Protein AF-A0A6P7H4R3-F1 (afdb_monomer_lite)

Radius of gyration: 23.15 Å; chains: 1; bounding box: 64×44×60 Å

pLDDT: mean 79.12, std 19.22, range [30.33, 96.25]

Secondary structure (DSSP, 8-state):
-HHHHHHHHIIIIISTT-----HHHHHHHHHHHHHHHHHHHHHHHHTTPPPHHHHHHHHHHHHHHH--EEEEEE--SSSS-EEEEEETTEEEEEEEEE--SS--SSSEETTTTEETTTEEESSHHHHTT----HHHHHHHHHHHHH-------SSHHHHHHHHHHHHHHHHHHHHHHTSS---

Foldseek 3Di:
DVVVVVVVCLCCVVVVVDDDPDPVSSVVSVVVVVVVVVVVVVVCVVVVNDDVQLVLQVVQLVVLVVADWDWDWDPDPDPWTKIWTQHPVDRDIKIKIADDDAADDPQDDPVLRHHLRGMAMPDCCCPPVVHCHSRNSNVSVVVVVVCDDDDDDDPPVVVVVVVVVVVVVVVVVVVVVVPDDDD

Structure (mmCIF, N/CA/C/O backbone):
data_AF-A0A6P7H4R3-F1
#
_entry.id   AF-A0A6P7H4R3-F1
#
loop_
_atom_site.group_PDB
_atom_site.id
_atom_site.type_symbol
_atom_site.label_atom_id
_atom_site.label_alt_id
_atom_site.label_comp_id
_atom_site.label_asym_id
_atom_site.label_entity_id
_atom_site.label_seq_id
_atom_site.pdbx_PDB_ins_code
_atom_site.Cartn_x
_atom_site.Cartn_y
_atom_site.Cartn_z
_atom_site.occupancy
_atom_site.B_iso_or_equiv
_atom_site.auth_seq_id
_atom_site.auth_comp_id
_atom_site.auth_asym_id
_atom_site.auth_atom_id
_atom_site.pdbx_PDB_model_num
ATOM 1 N N . MET A 1 1 ? -11.649 14.956 9.701 1.00 62.72 1 MET A N 1
ATOM 2 C CA . MET A 1 1 ? -12.910 14.176 9.718 1.00 62.72 1 MET A CA 1
ATOM 3 C C . MET A 1 1 ? -12.780 12.713 10.162 1.00 62.72 1 MET A C 1
ATOM 5 O O . MET A 1 1 ? -13.545 12.343 11.039 1.00 62.72 1 MET A O 1
ATOM 9 N N . TYR A 1 2 ? -11.868 11.867 9.645 1.00 79.44 2 TYR A N 1
ATOM 10 C CA . TYR A 1 2 ? -11.806 10.440 10.057 1.00 79.44 2 TYR A CA 1
ATOM 11 C C . TYR A 1 2 ? -11.517 10.223 11.551 1.00 79.44 2 TYR A C 1
ATOM 13 O O . TYR A 1 2 ? -12.224 9.466 12.210 1.00 79.44 2 TYR A O 1
ATOM 21 N N . LEU A 1 3 ? -10.519 10.929 12.090 1.00 84.75 3 LEU A N 1
ATOM 22 C CA . LEU A 1 3 ? -10.173 10.895 13.518 1.00 84.75 3 LEU A CA 1
ATOM 23 C C . LEU A 1 3 ? -11.320 11.387 14.405 1.00 84.75 3 LEU A C 1
ATOM 25 O O . LEU A 1 3 ? -11.587 10.815 15.453 1.00 84.75 3 LEU A O 1
ATOM 29 N N . GLU A 1 4 ? -12.035 12.411 13.955 1.00 89.06 4 GLU A N 1
ATOM 30 C CA . GLU A 1 4 ? -13.168 12.984 14.679 1.00 89.06 4 GLU A CA 1
ATOM 31 C C . GLU A 1 4 ? -14.389 12.059 14.658 1.00 89.06 4 GLU A C 1
ATOM 33 O O . GLU A 1 4 ? -15.039 11.860 15.681 1.00 89.06 4 GLU A O 1
ATOM 38 N N . SER A 1 5 ? -14.649 11.411 13.519 1.00 89.19 5 SER A N 1
ATOM 39 C CA . SER A 1 5 ? -15.677 10.371 13.402 1.00 89.19 5 SER A CA 1
ATOM 40 C C . SER A 1 5 ? -15.351 9.166 14.282 1.00 89.19 5 SER A C 1
ATOM 42 O O . SER A 1 5 ? -16.219 8.680 15.001 1.00 89.19 5 SER A O 1
ATOM 44 N N . MET A 1 6 ? -14.090 8.722 14.287 1.00 90.25 6 MET A N 1
ATOM 45 C CA . MET A 1 6 ? -13.616 7.661 15.176 1.00 90.25 6 MET A CA 1
ATOM 46 C C . MET A 1 6 ? -13.799 8.052 16.646 1.00 90.25 6 MET A C 1
ATOM 48 O O . MET A 1 6 ? -14.378 7.288 17.415 1.00 90.25 6 MET A O 1
ATOM 52 N N . HIS A 1 7 ? -13.357 9.252 17.028 1.00 89.44 7 HIS A N 1
ATOM 53 C CA . HIS A 1 7 ? -13.506 9.768 18.386 1.00 89.44 7 HIS A CA 1
ATOM 54 C C . HIS A 1 7 ? -14.977 9.824 18.809 1.00 89.44 7 HIS A C 1
ATOM 56 O O . HIS A 1 7 ? -15.308 9.383 19.906 1.00 89.44 7 HIS A O 1
ATOM 62 N N . ARG A 1 8 ? -15.872 10.301 17.934 1.00 91.62 8 ARG A N 1
ATOM 63 C CA . ARG A 1 8 ? -17.315 10.323 18.193 1.00 91.62 8 ARG A CA 1
ATOM 64 C C . ARG A 1 8 ? -17.856 8.915 18.449 1.00 91.62 8 ARG A C 1
ATOM 66 O O . ARG A 1 8 ? -18.545 8.722 19.443 1.00 91.62 8 ARG A O 1
ATOM 73 N N . ILE A 1 9 ? -17.518 7.939 17.606 1.00 92.12 9 ILE A N 1
ATOM 74 C CA . ILE A 1 9 ? -17.967 6.549 17.783 1.00 92.12 9 ILE A CA 1
ATOM 75 C C . ILE A 1 9 ? -17.474 5.995 19.122 1.00 92.12 9 ILE A C 1
ATOM 77 O O . ILE A 1 9 ? -18.271 5.497 19.906 1.00 92.12 9 ILE A O 1
ATOM 81 N N . ILE A 1 10 ? -16.183 6.128 19.428 1.00 91.00 10 ILE A N 1
ATOM 82 C CA . ILE A 1 10 ? -15.627 5.632 20.694 1.00 91.00 10 ILE A CA 1
ATOM 83 C C . ILE A 1 10 ? -16.319 6.312 21.881 1.00 91.00 10 ILE A C 1
ATOM 85 O O . ILE A 1 10 ? -16.775 5.639 22.803 1.00 91.00 10 ILE A O 1
ATOM 89 N N . LYS A 1 11 ? -16.450 7.642 21.846 1.00 90.38 11 LYS A N 1
ATOM 90 C CA . LYS A 1 11 ? -17.040 8.416 22.939 1.00 90.38 11 LYS A CA 1
ATOM 91 C C . LYS A 1 11 ? -18.494 8.036 23.199 1.00 90.38 11 LYS A C 1
ATOM 93 O O . LYS A 1 11 ? -18.857 7.888 24.358 1.00 90.38 11 LYS A O 1
ATOM 98 N N . TYR A 1 12 ? -19.322 7.914 22.166 1.00 92.94 12 TYR A N 1
ATOM 99 C CA . TYR A 1 12 ? -20.767 7.758 22.354 1.00 92.94 12 TYR A CA 1
ATOM 100 C C . TYR A 1 12 ? -21.231 6.297 22.330 1.00 92.94 12 TYR A C 1
ATOM 102 O O . TYR A 1 12 ? -22.080 5.947 23.139 1.00 92.94 12 TYR A O 1
ATOM 110 N N . GLU A 1 13 ? -20.630 5.433 21.508 1.00 90.69 13 GLU A N 1
ATOM 111 C CA . GLU A 1 13 ? -21.052 4.027 21.369 1.00 90.69 13 GLU A CA 1
ATOM 112 C C . GLU A 1 13 ? -20.332 3.078 22.344 1.00 90.69 13 GLU A C 1
ATOM 114 O O . GLU A 1 13 ? -20.886 2.056 22.739 1.00 90.69 13 GLU A O 1
ATOM 119 N N . TYR A 1 14 ? -19.087 3.386 22.731 1.00 89.50 14 TYR A N 1
ATOM 120 C CA . TYR A 1 14 ? -18.283 2.510 23.603 1.00 89.50 14 TYR A CA 1
ATOM 121 C C . TYR A 1 14 ? -18.144 3.057 25.024 1.00 89.50 14 TYR A C 1
ATOM 123 O O . TYR A 1 14 ? -18.033 2.280 25.967 1.00 89.50 14 TYR A O 1
ATOM 131 N N . LEU A 1 15 ? -18.135 4.385 25.183 1.00 88.44 15 LEU A N 1
ATOM 132 C CA . LEU A 1 15 ? -17.973 5.051 26.481 1.00 88.44 15 LEU A CA 1
ATOM 133 C C . LEU A 1 15 ? -19.259 5.702 27.009 1.00 88.44 15 LEU A C 1
ATOM 135 O O . LEU A 1 15 ? -19.220 6.305 28.080 1.00 88.44 15 LEU A O 1
ATOM 139 N N . GLU A 1 16 ? -20.381 5.616 26.285 1.00 87.94 16 GLU A N 1
ATOM 140 C CA . GLU A 1 16 ? -21.680 6.193 26.685 1.00 87.94 16 GLU A CA 1
ATOM 141 C C . GLU A 1 16 ? -21.604 7.700 27.013 1.00 87.94 16 GLU A C 1
ATOM 143 O O . GLU A 1 16 ? -22.269 8.214 27.910 1.00 87.94 16 GLU A O 1
ATOM 148 N N . GLY A 1 17 ? -20.711 8.428 26.341 1.00 85.81 17 GLY A N 1
ATOM 149 C CA . GLY A 1 17 ? -20.442 9.847 26.581 1.00 85.81 17 GLY A CA 1
ATOM 150 C C . GLY A 1 17 ? -19.623 10.148 27.843 1.00 85.81 17 GLY A C 1
ATOM 151 O O . GLY A 1 17 ? -19.288 11.313 28.080 1.00 85.81 17 GLY A O 1
ATOM 152 N N . LYS A 1 18 ? -19.263 9.134 28.638 1.00 84.62 18 LYS A N 1
ATOM 153 C CA . LYS A 1 18 ? -18.560 9.291 29.917 1.00 84.62 18 LYS A CA 1
ATOM 154 C C . LYS A 1 18 ? -17.070 9.554 29.703 1.00 84.62 18 LYS A C 1
ATOM 156 O O . LYS A 1 18 ? -16.415 8.965 28.845 1.00 84.62 18 LYS A O 1
ATOM 161 N N . LYS A 1 19 ? -16.502 10.425 30.544 1.00 78.75 19 LYS A N 1
ATOM 162 C CA . LYS A 1 19 ? -15.047 10.619 30.621 1.00 78.75 19 LYS A CA 1
ATOM 163 C C . LYS A 1 19 ? -14.437 9.504 31.464 1.00 78.75 19 LYS A C 1
ATOM 165 O O . LYS A 1 19 ? -14.622 9.464 32.678 1.00 78.75 19 LYS A O 1
ATOM 170 N N . VAL A 1 20 ? -13.689 8.613 30.828 1.00 76.06 20 VAL A N 1
ATOM 171 C CA . VAL A 1 20 ? -12.975 7.539 31.520 1.00 76.06 20 VAL A CA 1
ATOM 172 C C . VAL A 1 20 ? -11.610 8.048 31.978 1.00 76.06 20 VAL A C 1
ATOM 174 O O . VAL A 1 20 ? -10.773 8.412 31.154 1.00 76.06 20 VAL A O 1
ATOM 177 N N . LYS A 1 21 ? -11.384 8.060 33.297 1.00 77.06 21 LYS A N 1
ATOM 178 C CA . LYS A 1 21 ? -10.104 8.471 33.904 1.00 77.06 21 LYS A CA 1
ATOM 179 C C . LYS A 1 21 ? -9.029 7.378 33.852 1.00 77.06 21 LYS A C 1
ATOM 181 O O . LYS A 1 21 ? -7.848 7.693 33.858 1.00 77.06 21 LYS A O 1
ATOM 186 N N . GLN A 1 22 ? -9.436 6.108 33.817 1.00 86.06 22 GLN A N 1
ATOM 187 C CA . GLN A 1 22 ? -8.524 4.965 33.854 1.00 86.06 22 GLN A CA 1
ATOM 188 C C . GLN A 1 22 ? -8.120 4.532 32.442 1.00 86.06 22 GLN A C 1
ATOM 190 O O . GLN A 1 22 ? -8.973 4.186 31.623 1.00 86.06 22 GLN A O 1
ATOM 195 N N . LEU A 1 23 ? -6.814 4.513 32.181 1.00 86.81 23 LEU A N 1
ATOM 196 C CA . LEU A 1 23 ? -6.248 4.169 30.879 1.00 86.81 23 LEU A CA 1
ATOM 197 C C . LEU A 1 23 ? -6.670 2.769 30.405 1.00 86.81 23 LEU A C 1
ATOM 199 O O . LEU A 1 23 ? -7.078 2.618 29.256 1.00 86.81 23 LEU A O 1
ATOM 203 N N . ASP A 1 24 ? -6.669 1.776 31.293 1.00 88.50 24 ASP A N 1
ATOM 204 C CA . ASP A 1 24 ? -6.962 0.374 30.953 1.00 88.50 24 ASP A CA 1
ATOM 205 C C . ASP A 1 24 ? -8.345 0.205 30.315 1.00 88.50 24 ASP A C 1
ATOM 207 O O . ASP A 1 24 ? -8.510 -0.474 29.300 1.00 88.50 24 ASP A O 1
ATOM 211 N N . LYS A 1 25 ? -9.347 0.901 30.865 1.00 85.62 25 LYS A N 1
ATOM 212 C CA . LYS A 1 25 ? -10.713 0.905 30.331 1.00 85.62 25 LYS A CA 1
ATOM 213 C C . LYS A 1 25 ? -10.770 1.542 28.941 1.00 85.62 25 LYS A C 1
ATOM 215 O O . LYS A 1 25 ? -11.529 1.082 28.091 1.00 85.62 25 LYS A O 1
ATOM 220 N N . ASN A 1 26 ? -9.963 2.569 28.678 1.00 86.25 26 ASN A N 1
ATOM 221 C CA . ASN A 1 26 ? -9.881 3.179 27.349 1.00 86.25 26 ASN A CA 1
ATOM 222 C C . ASN A 1 26 ? -9.203 2.252 26.339 1.00 86.25 26 ASN A C 1
ATOM 224 O O . ASN A 1 26 ? -9.711 2.090 25.231 1.00 86.25 26 ASN A O 1
ATOM 228 N N . ILE A 1 27 ? -8.110 1.593 26.729 1.00 91.12 27 ILE A N 1
ATOM 229 C CA . ILE A 1 27 ? -7.420 0.619 25.875 1.00 91.12 27 ILE A CA 1
ATOM 230 C C . ILE A 1 27 ? -8.361 -0.543 25.538 1.00 91.12 27 ILE A C 1
ATOM 232 O O . ILE A 1 27 ? -8.481 -0.912 24.371 1.00 91.12 27 ILE A O 1
ATOM 236 N N . HIS A 1 28 ? -9.096 -1.071 26.521 1.00 91.62 28 HIS A N 1
ATOM 237 C CA . HIS A 1 28 ? -10.079 -2.130 26.292 1.00 91.62 28 HIS A CA 1
ATOM 238 C C . HIS A 1 28 ? -11.134 -1.731 25.248 1.00 91.62 28 HIS A C 1
ATOM 240 O O . HIS A 1 28 ? -11.408 -2.486 24.313 1.00 91.62 28 HIS A O 1
ATOM 246 N N . ASN A 1 29 ? -11.687 -0.521 25.358 1.00 90.44 29 ASN A N 1
ATOM 247 C CA . ASN A 1 29 ? -12.676 -0.019 24.404 1.00 90.44 29 ASN A CA 1
ATOM 248 C C . ASN A 1 29 ? -12.091 0.234 23.009 1.00 90.44 29 ASN A C 1
ATOM 250 O O . ASN A 1 29 ? -12.745 -0.073 22.015 1.00 90.44 29 ASN A O 1
ATOM 254 N N . LEU A 1 30 ? -10.847 0.713 22.913 1.00 91.38 30 LEU A N 1
ATOM 255 C CA . LEU A 1 30 ? -10.136 0.840 21.636 1.00 91.38 30 LEU A CA 1
ATOM 256 C C . LEU A 1 30 ? -9.917 -0.520 20.964 1.00 91.38 30 LEU A C 1
ATOM 258 O O . LEU A 1 30 ? -10.114 -0.655 19.753 1.00 91.38 30 LEU A O 1
ATOM 262 N N . MET A 1 31 ? -9.554 -1.544 21.739 1.00 93.12 31 MET A N 1
ATOM 263 C CA . MET A 1 31 ? -9.424 -2.909 21.229 1.00 93.12 31 MET A CA 1
ATOM 264 C C . MET A 1 31 ? -10.772 -3.457 20.748 1.00 93.12 31 MET A C 1
ATOM 266 O O . MET A 1 31 ? -10.837 -4.042 19.666 1.00 93.12 31 MET A O 1
ATOM 270 N N . ARG A 1 32 ? -11.857 -3.221 21.500 1.00 94.31 32 ARG A N 1
ATOM 271 C CA . ARG A 1 32 ? -13.219 -3.609 21.098 1.00 94.31 32 ARG A CA 1
ATOM 272 C C . ARG A 1 32 ? -13.636 -2.918 19.797 1.00 94.31 32 ARG A C 1
ATOM 274 O O . ARG A 1 32 ? -14.030 -3.598 18.857 1.00 94.31 32 ARG A O 1
ATOM 281 N N . TYR A 1 33 ? -13.438 -1.604 19.699 1.00 93.62 33 TYR A N 1
ATOM 282 C CA . TYR A 1 33 ? -13.689 -0.836 18.477 1.00 93.62 33 TYR A CA 1
ATOM 283 C C . TYR A 1 33 ? -12.911 -1.381 17.274 1.00 93.62 33 TYR A C 1
ATOM 285 O O . TYR A 1 33 ? -13.459 -1.546 16.183 1.00 93.62 33 TYR A O 1
ATOM 293 N N . THR A 1 34 ? -11.630 -1.698 17.470 1.00 93.50 34 THR A N 1
ATOM 294 C CA . THR A 1 34 ? -10.777 -2.242 16.407 1.00 93.50 34 THR A CA 1
ATOM 295 C C . THR A 1 34 ? -11.293 -3.597 15.923 1.00 93.50 34 THR A C 1
ATOM 297 O O . THR A 1 34 ? -11.370 -3.818 14.714 1.00 93.50 34 THR A O 1
ATOM 300 N N . ARG A 1 35 ? -11.706 -4.477 16.845 1.00 94.94 35 ARG A N 1
ATOM 301 C CA . ARG A 1 35 ? -12.309 -5.778 16.521 1.00 94.94 35 ARG A CA 1
ATOM 302 C C . ARG A 1 35 ? -13.586 -5.615 15.696 1.00 94.94 35 ARG A C 1
ATOM 304 O O . ARG A 1 35 ? -13.710 -6.235 14.642 1.00 94.94 35 ARG A O 1
ATOM 311 N N . ASP A 1 36 ? -14.493 -4.741 16.118 1.00 94.06 36 ASP A N 1
ATOM 312 C CA . ASP A 1 36 ? -15.768 -4.529 15.425 1.00 94.06 36 ASP A CA 1
ATOM 313 C C . ASP A 1 36 ? -15.536 -3.977 14.007 1.00 94.06 36 ASP A C 1
ATOM 315 O O . ASP A 1 36 ? -16.136 -4.445 13.036 1.00 94.06 36 ASP A O 1
ATOM 319 N N . LYS A 1 37 ? -14.563 -3.070 13.835 1.00 90.31 37 LYS A N 1
ATOM 320 C CA . LYS A 1 37 ? -14.163 -2.572 12.508 1.00 90.31 37 LYS A CA 1
ATOM 321 C C . LYS A 1 37 ? -13.505 -3.626 11.624 1.00 90.31 37 LYS A C 1
ATOM 323 O O . LYS A 1 37 ? -13.687 -3.586 10.403 1.00 90.31 37 LYS A O 1
ATOM 328 N N . GLN A 1 38 ? -12.770 -4.577 12.198 1.00 90.44 38 GLN A N 1
ATOM 329 C CA . GLN A 1 38 ? -12.250 -5.721 11.449 1.00 90.44 38 GLN A CA 1
ATOM 330 C C . GLN A 1 38 ? -13.391 -6.610 10.939 1.00 90.44 38 GLN A C 1
ATOM 332 O O . GLN A 1 38 ? -13.391 -6.965 9.759 1.00 90.44 38 GLN A O 1
ATOM 337 N N . VAL A 1 39 ? -14.400 -6.894 11.767 1.00 93.06 39 VAL A N 1
ATOM 338 C CA . VAL A 1 39 ? -15.580 -7.681 11.366 1.00 93.06 39 VAL A CA 1
ATOM 339 C C . VAL A 1 39 ? -16.398 -6.954 10.295 1.00 93.06 39 VAL A C 1
ATOM 341 O O . VAL A 1 39 ? -16.701 -7.539 9.255 1.00 93.06 39 VAL A O 1
ATOM 344 N N . GLU A 1 40 ? -16.682 -5.659 10.470 1.00 90.62 40 GLU A N 1
ATOM 345 C CA . GLU A 1 40 ? -17.348 -4.844 9.442 1.00 90.62 40 GLU A CA 1
ATOM 346 C C . GLU A 1 40 ? -16.602 -4.896 8.102 1.00 90.62 40 GLU A C 1
ATOM 348 O O . GLU A 1 40 ? -17.217 -4.973 7.033 1.00 90.62 40 GLU A O 1
ATOM 353 N N . ARG A 1 41 ? -15.265 -4.845 8.142 1.00 86.31 41 ARG A N 1
ATOM 354 C CA . ARG A 1 41 ? -14.428 -4.952 6.946 1.00 86.31 41 ARG A CA 1
ATOM 355 C C . ARG A 1 41 ? -14.553 -6.331 6.303 1.00 86.31 41 ARG A C 1
ATOM 357 O O . ARG A 1 41 ? -14.717 -6.385 5.086 1.00 86.31 41 ARG A O 1
ATOM 364 N N . LEU A 1 42 ? -14.506 -7.414 7.079 1.00 87.25 42 LEU A N 1
ATOM 365 C CA . LEU A 1 42 ? -14.686 -8.776 6.567 1.00 87.25 42 LEU A CA 1
ATOM 366 C C . LEU A 1 42 ? -16.044 -8.932 5.874 1.00 87.25 42 LEU A C 1
ATOM 368 O O . LEU A 1 42 ? -16.083 -9.406 4.746 1.00 87.25 42 LEU A O 1
ATOM 372 N N . ILE A 1 43 ? -17.130 -8.427 6.469 1.00 89.62 43 ILE A N 1
ATOM 373 C CA . ILE A 1 43 ? -18.471 -8.445 5.857 1.00 89.62 43 ILE A CA 1
ATOM 374 C C . ILE A 1 43 ? -18.492 -7.694 4.517 1.00 89.62 43 ILE A C 1
ATOM 376 O O . ILE A 1 43 ? -19.131 -8.121 3.557 1.00 89.62 43 ILE A O 1
ATOM 380 N N . LYS A 1 44 ? -17.812 -6.545 4.422 1.00 86.31 44 LYS A N 1
ATOM 381 C CA . LYS A 1 44 ? -17.722 -5.794 3.157 1.00 86.31 44 LYS A CA 1
ATOM 382 C C . LYS A 1 44 ? -16.949 -6.580 2.096 1.00 86.31 44 LYS A C 1
ATOM 384 O O . LYS A 1 44 ? -17.372 -6.589 0.942 1.00 86.31 44 LYS A O 1
ATOM 389 N N . ILE A 1 45 ? -15.859 -7.240 2.494 1.00 82.38 45 ILE A N 1
ATOM 390 C CA . ILE A 1 45 ? -15.042 -8.083 1.612 1.00 82.38 45 ILE A CA 1
ATOM 391 C C . ILE A 1 45 ? -15.854 -9.278 1.104 1.00 82.38 45 ILE A C 1
ATOM 393 O O . ILE A 1 45 ? -15.880 -9.506 -0.101 1.00 82.38 45 ILE A O 1
ATOM 397 N N . THR A 1 46 ? -16.565 -10.000 1.976 1.00 85.25 46 THR A N 1
ATOM 398 C CA . THR A 1 46 ? -17.365 -11.174 1.576 1.00 85.25 46 THR A CA 1
ATOM 399 C C . THR A 1 46 ? -18.524 -10.808 0.653 1.00 85.25 46 THR A C 1
ATOM 401 O O . THR A 1 46 ? -18.869 -11.579 -0.235 1.00 85.25 46 THR A O 1
ATOM 404 N N . LYS A 1 47 ? -19.083 -9.600 0.791 1.00 88.56 47 LYS A N 1
ATOM 405 C CA . LYS A 1 47 ? -20.085 -9.042 -0.136 1.00 88.56 47 LYS A CA 1
ATOM 406 C C . LYS A 1 47 ? -19.490 -8.501 -1.446 1.00 88.56 47 LYS A C 1
ATOM 408 O O . LYS A 1 47 ? -20.218 -7.897 -2.228 1.00 88.56 47 LYS A O 1
ATOM 413 N N . GLY A 1 48 ? -18.183 -8.639 -1.670 1.00 80.00 48 GLY A N 1
ATOM 414 C CA . GLY A 1 48 ? -17.510 -8.185 -2.889 1.00 80.00 48 GLY A CA 1
ATOM 415 C C . GLY A 1 48 ? -17.380 -6.664 -3.023 1.00 80.00 48 GLY A C 1
ATOM 416 O O . GLY A 1 48 ? -17.119 -6.165 -4.117 1.00 80.00 48 GLY A O 1
ATOM 417 N N . LYS A 1 49 ? -17.552 -5.889 -1.941 1.00 82.31 49 LYS A N 1
ATOM 418 C CA . LYS A 1 49 ? -17.390 -4.430 -2.019 1.00 82.31 49 LYS A CA 1
ATOM 419 C C . LYS A 1 49 ? -15.926 -4.081 -2.270 1.00 82.31 49 LYS A C 1
ATOM 421 O O . LYS A 1 49 ? -15.052 -4.383 -1.455 1.00 82.31 49 LYS A O 1
ATOM 426 N N . ARG A 1 50 ? -15.665 -3.383 -3.377 1.00 77.69 50 ARG A N 1
ATOM 427 C CA . ARG A 1 50 ? -14.328 -2.879 -3.698 1.00 77.69 50 ARG A CA 1
ATOM 428 C C . ARG A 1 50 ? -13.924 -1.814 -2.680 1.00 77.69 50 ARG A C 1
ATOM 430 O O . ARG A 1 50 ? -14.694 -0.905 -2.389 1.00 77.69 50 ARG A O 1
ATOM 437 N N . THR A 1 51 ? -12.719 -1.936 -2.134 1.00 84.25 51 THR A N 1
ATOM 438 C CA . THR A 1 51 ? -12.177 -0.941 -1.199 1.00 84.25 51 THR A CA 1
ATOM 439 C C . THR A 1 51 ? -11.444 0.165 -1.954 1.00 84.25 51 THR A C 1
ATOM 441 O O . THR A 1 51 ? -10.919 -0.062 -3.049 1.00 84.25 51 THR A O 1
ATOM 444 N N . ASP A 1 52 ? -11.345 1.348 -1.348 1.00 87.75 52 ASP A N 1
ATOM 445 C CA . ASP A 1 52 ? -10.550 2.459 -1.891 1.00 87.75 52 ASP A CA 1
ATOM 446 C C . ASP A 1 52 ? -9.093 2.044 -2.093 1.00 87.75 52 ASP A C 1
ATOM 448 O O . ASP A 1 52 ? -8.477 2.375 -3.101 1.00 87.75 52 ASP A O 1
ATOM 452 N N . ARG A 1 53 ? -8.569 1.212 -1.185 1.00 88.00 53 ARG A N 1
ATOM 453 C CA . ARG A 1 53 ? -7.207 0.681 -1.270 1.00 88.00 53 ARG A CA 1
ATOM 454 C C . ARG A 1 53 ? -7.007 -0.203 -2.501 1.00 88.00 53 ARG A C 1
ATOM 456 O O . ARG A 1 53 ? -6.017 -0.044 -3.200 1.00 88.00 53 ARG A O 1
ATOM 463 N N . LEU A 1 54 ? -7.959 -1.084 -2.816 1.00 89.81 54 LEU A N 1
ATOM 464 C CA . LEU A 1 54 ? -7.887 -1.892 -4.039 1.00 89.81 54 LEU A CA 1
ATOM 465 C C . LEU A 1 54 ? -8.052 -1.030 -5.301 1.00 89.81 54 LEU A C 1
ATOM 467 O O . LEU A 1 54 ? -7.420 -1.284 -6.322 1.00 89.81 54 LEU A O 1
ATOM 471 N N . THR A 1 55 ? -8.868 0.023 -5.222 1.00 92.25 55 THR A N 1
ATOM 472 C CA . THR A 1 55 ? -8.997 1.005 -6.306 1.00 92.25 55 THR A CA 1
ATOM 473 C C . THR A 1 55 ? -7.676 1.746 -6.544 1.00 92.25 55 THR A C 1
ATOM 475 O O . THR A 1 55 ? -7.282 1.896 -7.697 1.00 92.25 55 THR A O 1
ATOM 478 N N . ALA A 1 56 ? -6.961 2.123 -5.478 1.00 94.50 56 ALA A N 1
ATOM 479 C CA . ALA A 1 56 ? -5.651 2.770 -5.545 1.00 94.50 56 ALA A CA 1
ATOM 480 C C . ALA A 1 56 ? -4.564 1.857 -6.142 1.00 94.50 56 ALA A C 1
ATOM 482 O O . ALA A 1 56 ? -3.779 2.305 -6.980 1.00 94.50 56 ALA A O 1
ATOM 483 N N . ILE A 1 57 ? -4.556 0.568 -5.779 1.00 95.25 57 ILE A N 1
ATOM 484 C CA . ILE A 1 57 ? -3.674 -0.437 -6.400 1.00 95.25 57 ILE A CA 1
ATOM 485 C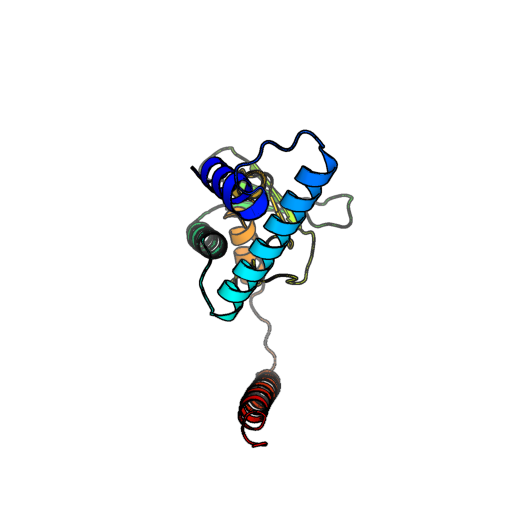 C . ILE A 1 57 ? -3.928 -0.480 -7.913 1.00 95.25 57 ILE A C 1
ATOM 487 O O . ILE A 1 57 ? -3.008 -0.341 -8.715 1.00 95.25 57 ILE A O 1
ATOM 491 N N . ASN A 1 58 ? -5.194 -0.591 -8.322 1.00 93.81 58 ASN A N 1
ATOM 492 C CA . ASN A 1 58 ? -5.550 -0.663 -9.738 1.00 93.81 58 ASN A CA 1
ATOM 493 C C . ASN A 1 58 ? -5.222 0.628 -10.503 1.00 93.81 58 ASN A C 1
ATOM 495 O O . ASN A 1 58 ? -4.828 0.558 -11.666 1.00 93.81 58 ASN A O 1
ATOM 499 N N . SER A 1 59 ? -5.365 1.806 -9.887 1.00 95.19 59 SER A N 1
ATOM 500 C CA . SER A 1 59 ? -4.942 3.055 -10.528 1.00 95.19 59 SER A CA 1
ATOM 501 C C . SER A 1 59 ? -3.428 3.116 -10.704 1.00 95.19 59 SER A C 1
ATOM 503 O O . SER A 1 59 ? -2.969 3.472 -11.784 1.00 95.19 59 SER A O 1
ATOM 505 N N . SER A 1 60 ? -2.648 2.713 -9.695 1.00 96.12 60 SER A N 1
ATOM 506 C CA . SER A 1 60 ? -1.185 2.687 -9.793 1.00 96.12 60 SER A CA 1
ATOM 507 C C . SER A 1 60 ? -0.696 1.697 -10.849 1.00 96.12 60 SER A C 1
ATOM 509 O O . SER A 1 60 ? 0.239 2.014 -11.578 1.00 96.12 60 SER A O 1
ATOM 511 N N . HIS A 1 61 ? -1.365 0.550 -11.001 1.00 96.12 61 HIS A N 1
ATOM 512 C CA . HIS A 1 61 ? -1.094 -0.391 -12.090 1.00 96.12 61 HIS A CA 1
ATOM 513 C C . HIS A 1 61 ? -1.306 0.244 -13.475 1.00 96.12 61 HIS A C 1
ATOM 515 O O . HIS A 1 61 ? -0.447 0.144 -14.351 1.00 96.12 61 HIS A O 1
ATOM 521 N N . LYS A 1 62 ? -2.431 0.945 -13.674 1.00 95.31 62 LYS A N 1
ATOM 522 C CA . LYS A 1 62 ? -2.721 1.631 -14.945 1.00 95.31 62 LYS A CA 1
ATOM 523 C C . LYS A 1 62 ? -1.681 2.700 -15.269 1.00 95.31 62 LYS A C 1
ATOM 525 O O . LYS A 1 62 ? -1.262 2.815 -16.414 1.00 95.31 62 LYS A O 1
ATOM 530 N N . VAL A 1 63 ? -1.256 3.467 -14.265 1.00 94.75 63 VAL A N 1
ATOM 531 C CA . VAL A 1 63 ? -0.200 4.473 -14.442 1.00 94.75 63 VAL A CA 1
ATOM 532 C C . VAL A 1 63 ? 1.116 3.804 -14.831 1.00 94.75 63 VAL A C 1
ATOM 534 O O . VAL A 1 63 ? 1.760 4.250 -15.776 1.00 94.75 63 VAL A O 1
ATOM 537 N N . ALA A 1 64 ? 1.480 2.702 -14.173 1.00 94.44 64 ALA A N 1
ATOM 538 C CA . ALA A 1 64 ? 2.697 1.960 -14.486 1.00 94.44 64 ALA A CA 1
ATOM 539 C C . ALA A 1 64 ? 2.728 1.450 -15.931 1.00 94.44 64 ALA A C 1
ATOM 541 O O . ALA A 1 64 ? 3.759 1.560 -16.579 1.00 94.44 64 ALA A O 1
ATOM 542 N N . THR A 1 65 ? 1.593 0.977 -16.457 1.00 92.75 65 THR A N 1
ATOM 543 C CA . THR A 1 65 ? 1.480 0.485 -17.847 1.00 92.75 65 THR A CA 1
ATOM 544 C C . THR A 1 65 ? 1.866 1.551 -18.879 1.00 92.75 65 THR A C 1
ATOM 546 O O . THR A 1 65 ? 2.438 1.235 -19.914 1.00 92.75 65 THR A O 1
ATOM 549 N N . ASN A 1 66 ? 1.576 2.822 -18.587 1.00 89.81 66 ASN A N 1
ATOM 550 C CA . ASN A 1 66 ? 1.876 3.951 -19.472 1.00 89.81 66 ASN A CA 1
ATOM 551 C C . ASN A 1 66 ? 3.171 4.687 -19.097 1.00 89.81 66 ASN A C 1
ATOM 553 O O . ASN A 1 66 ? 3.529 5.675 -19.736 1.00 89.81 66 ASN A O 1
ATOM 557 N N . SER A 1 67 ? 3.840 4.262 -18.026 1.00 89.69 67 SER A N 1
ATOM 558 C CA . SER A 1 67 ? 5.068 4.893 -17.558 1.00 89.69 67 SER A CA 1
ATOM 559 C C . SER A 1 67 ? 6.279 4.333 -18.294 1.00 89.69 67 SER A C 1
ATOM 561 O O . SER A 1 67 ? 6.247 3.223 -18.815 1.00 89.69 67 SER A O 1
ATOM 563 N N . LYS A 1 68 ? 7.368 5.101 -18.305 1.00 88.50 68 LYS A N 1
ATOM 564 C CA . LYS A 1 68 ? 8.676 4.653 -18.782 1.00 88.50 68 LYS A CA 1
ATOM 565 C C . LYS A 1 68 ? 9.688 4.886 -17.672 1.00 88.50 68 LYS A C 1
ATOM 567 O O . LYS A 1 68 ? 9.878 6.022 -17.237 1.00 88.50 68 LYS A O 1
ATOM 572 N N . PHE A 1 69 ? 10.265 3.796 -17.190 1.00 90.19 69 PHE A N 1
ATOM 573 C CA . PHE A 1 69 ? 11.336 3.816 -16.207 1.00 90.19 69 PHE A CA 1
ATOM 574 C C . PHE A 1 69 ? 12.487 2.947 -16.693 1.00 90.19 69 PHE A C 1
ATOM 576 O O . PHE A 1 69 ? 12.268 1.894 -17.298 1.00 90.19 69 PHE A O 1
ATOM 583 N N . ASP A 1 70 ? 13.695 3.364 -16.350 1.00 89.44 70 ASP A N 1
ATOM 584 C CA . ASP A 1 70 ? 14.896 2.571 -16.553 1.00 89.44 70 ASP A CA 1
ATOM 585 C C . ASP A 1 70 ? 15.120 1.722 -15.300 1.00 89.44 70 ASP A C 1
ATOM 587 O O . ASP A 1 70 ? 15.045 2.224 -14.171 1.00 89.44 70 ASP A O 1
ATOM 591 N N . ILE A 1 71 ? 15.326 0.419 -15.493 1.00 90.50 71 ILE A N 1
ATOM 592 C CA . ILE A 1 71 ? 15.503 -0.551 -14.409 1.00 90.50 71 ILE A CA 1
ATOM 593 C C . ILE A 1 71 ? 16.931 -1.073 -14.461 1.00 90.50 71 ILE A C 1
ATOM 595 O O . ILE A 1 71 ? 17.356 -1.639 -15.463 1.00 90.50 71 ILE A O 1
ATOM 599 N N . GLU A 1 72 ? 17.632 -0.951 -13.342 1.00 89.25 72 GLU A N 1
ATOM 600 C CA . GLU A 1 72 ? 18.955 -1.531 -13.142 1.00 89.25 72 GLU A CA 1
ATOM 601 C C . GLU A 1 72 ? 18.877 -2.522 -11.977 1.00 89.25 72 GLU A C 1
ATOM 603 O O . GLU A 1 72 ? 18.458 -2.168 -10.868 1.00 89.25 72 GLU A O 1
ATOM 608 N N . SER A 1 73 ? 19.248 -3.781 -12.222 1.00 85.12 73 SER A N 1
ATOM 609 C CA . SER A 1 73 ? 19.416 -4.765 -11.153 1.00 85.12 73 SER A CA 1
ATOM 610 C C . SER A 1 73 ? 20.641 -4.406 -10.327 1.00 85.12 73 SER A C 1
ATOM 612 O O . SER A 1 73 ? 21.715 -4.171 -10.877 1.00 85.12 73 SER A O 1
ATOM 614 N N . VAL A 1 74 ? 20.483 -4.389 -9.009 1.00 81.81 74 VAL A N 1
ATOM 615 C CA . VAL A 1 74 ? 21.599 -4.198 -8.087 1.00 81.81 74 VAL A CA 1
ATOM 616 C C . VAL A 1 74 ? 21.910 -5.555 -7.480 1.00 81.81 74 VAL A C 1
ATOM 618 O O . VAL A 1 74 ? 21.054 -6.136 -6.810 1.00 81.81 74 VAL A O 1
ATOM 621 N N . GLU A 1 75 ? 23.120 -6.060 -7.714 1.00 65.88 75 GLU A N 1
ATOM 622 C CA . GLU A 1 75 ? 23.639 -7.212 -6.977 1.00 65.88 75 GLU A CA 1
ATOM 623 C C . GLU A 1 75 ? 23.780 -6.800 -5.509 1.00 65.88 75 GLU A C 1
ATOM 625 O O . GLU A 1 75 ? 24.687 -6.069 -5.113 1.00 65.88 75 GLU A O 1
ATOM 630 N N . GLY A 1 76 ? 22.788 -7.176 -4.706 1.00 57.44 76 GLY A N 1
ATOM 631 C CA . GLY A 1 76 ? 22.841 -7.012 -3.265 1.00 57.44 76 GLY A CA 1
ATOM 632 C C . GLY A 1 76 ? 23.648 -8.148 -2.651 1.00 57.44 76 GLY A C 1
ATOM 633 O O . GLY A 1 76 ? 23.500 -9.297 -3.047 1.00 57.44 76 GLY A O 1
ATOM 634 N N . SER A 1 77 ? 24.428 -7.839 -1.621 1.00 58.38 77 SER A N 1
ATOM 635 C CA . SER A 1 77 ? 25.065 -8.816 -0.728 1.00 58.38 77 SER A CA 1
ATOM 636 C C . SER A 1 77 ? 24.074 -9.621 0.133 1.00 58.38 77 SER A C 1
ATOM 638 O O . SER A 1 77 ? 24.501 -10.376 1.001 1.00 58.38 77 SER A O 1
ATOM 640 N N . ASP A 1 78 ? 22.766 -9.427 -0.063 1.00 58.06 78 ASP A N 1
ATOM 641 C CA . ASP A 1 78 ? 21.694 -9.956 0.780 1.00 58.06 78 ASP A CA 1
ATOM 642 C C . ASP A 1 78 ? 20.859 -10.978 -0.003 1.00 58.06 78 ASP A C 1
ATOM 644 O O . ASP A 1 78 ? 20.719 -10.865 -1.219 1.00 58.06 78 ASP A O 1
ATOM 648 N N . GLU A 1 79 ? 20.202 -11.905 0.701 1.00 71.00 79 GLU A N 1
ATOM 649 C CA . GLU A 1 79 ? 19.294 -12.932 0.146 1.00 71.00 79 GLU A CA 1
ATOM 650 C C . GLU A 1 79 ? 18.140 -12.377 -0.727 1.00 71.00 79 GLU A C 1
ATOM 652 O O . GLU A 1 79 ? 17.457 -13.134 -1.417 1.00 71.00 79 GLU A O 1
ATOM 657 N N . PHE A 1 80 ? 17.908 -11.059 -0.723 1.00 79.00 80 PHE A N 1
ATOM 658 C CA . PHE A 1 80 ? 16.796 -10.402 -1.409 1.00 79.00 80 PHE A CA 1
ATOM 659 C C . PHE A 1 80 ? 17.236 -9.628 -2.652 1.00 79.00 80 PHE A C 1
ATOM 661 O O . PHE A 1 80 ? 18.111 -8.759 -2.592 1.00 79.00 80 PHE A O 1
ATOM 668 N N . LYS A 1 81 ? 16.528 -9.849 -3.765 1.00 87.94 81 LYS A N 1
ATOM 669 C CA . LYS A 1 81 ? 16.731 -9.110 -5.015 1.00 87.94 81 LYS A CA 1
ATOM 670 C C . LYS A 1 81 ? 16.331 -7.638 -4.863 1.00 87.94 81 LYS A C 1
ATOM 672 O O . LYS A 1 81 ? 15.280 -7.310 -4.297 1.00 87.94 81 LYS A O 1
ATOM 677 N N . LYS A 1 82 ? 17.173 -6.745 -5.389 1.00 92.00 82 LYS A N 1
ATOM 678 C CA . LYS A 1 82 ? 16.996 -5.287 -5.342 1.00 92.00 82 LYS A CA 1
ATOM 679 C C . LYS A 1 82 ? 17.134 -4.685 -6.740 1.00 92.00 82 LYS A C 1
ATOM 681 O O . LYS A 1 82 ? 17.992 -5.083 -7.524 1.00 92.00 82 LYS A O 1
ATOM 686 N N . TRP A 1 83 ? 16.311 -3.681 -7.025 1.00 93.25 83 TRP A N 1
ATOM 687 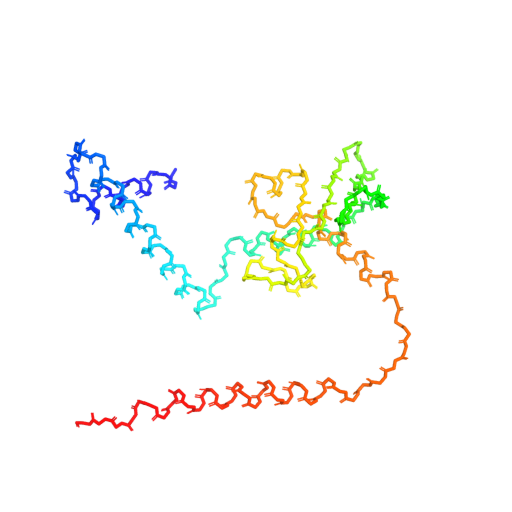C CA . TRP A 1 83 ? 16.332 -2.934 -8.281 1.00 93.25 83 TRP A CA 1
ATOM 688 C C . TRP A 1 83 ? 16.329 -1.438 -8.019 1.00 93.25 83 TRP A C 1
ATOM 690 O O . TRP A 1 83 ? 15.614 -0.941 -7.142 1.00 93.25 83 TRP A O 1
ATOM 700 N N . THR A 1 84 ? 17.091 -0.720 -8.834 1.00 92.62 84 THR A N 1
ATOM 701 C CA . THR A 1 84 ? 17.029 0.734 -8.928 1.00 92.62 84 THR A CA 1
ATOM 702 C C . THR A 1 84 ? 16.155 1.106 -10.114 1.00 92.62 84 THR A C 1
ATOM 704 O O . THR A 1 84 ? 16.387 0.661 -11.233 1.00 92.62 84 THR A O 1
ATOM 707 N N . ILE A 1 85 ? 15.137 1.921 -9.857 1.00 92.50 85 ILE A N 1
ATOM 708 C CA . ILE A 1 85 ? 14.171 2.399 -10.842 1.00 92.50 85 ILE A CA 1
ATOM 709 C C . ILE A 1 85 ? 14.395 3.896 -11.017 1.00 92.50 85 ILE A C 1
ATOM 711 O O . ILE A 1 85 ? 14.192 4.674 -10.077 1.00 92.50 85 ILE A O 1
ATOM 715 N N . LYS A 1 86 ? 14.826 4.300 -12.211 1.00 91.06 86 LYS A N 1
ATOM 716 C CA . LYS A 1 86 ? 15.085 5.697 -12.571 1.00 91.06 86 LYS A CA 1
ATOM 717 C C . LYS A 1 86 ? 13.969 6.203 -13.471 1.00 91.06 86 LYS A C 1
ATOM 719 O O . LYS A 1 86 ? 13.514 5.505 -14.374 1.00 91.06 86 LYS A O 1
ATOM 724 N N . ASN A 1 87 ? 13.494 7.414 -13.209 1.00 85.12 87 ASN A N 1
ATOM 725 C CA . ASN A 1 87 ? 12.521 8.046 -14.087 1.00 85.12 87 ASN A CA 1
ATOM 726 C C . ASN A 1 87 ? 13.240 8.674 -15.282 1.00 85.12 87 ASN A C 1
ATOM 728 O O . ASN A 1 87 ? 14.068 9.559 -15.110 1.00 85.12 87 ASN A O 1
ATOM 732 N N . THR A 1 88 ? 12.879 8.277 -16.498 1.00 76.56 88 THR A N 1
ATOM 733 C CA . THR A 1 88 ? 13.503 8.804 -17.720 1.00 76.56 88 THR A CA 1
ATOM 734 C C . THR A 1 88 ? 13.305 10.321 -17.872 1.00 76.56 88 THR A C 1
ATOM 736 O O . THR A 1 88 ? 14.097 10.998 -18.517 1.00 76.56 88 THR A O 1
ATOM 739 N N . THR A 1 89 ? 12.268 10.888 -17.243 1.00 72.00 89 THR A N 1
ATOM 740 C CA . THR A 1 89 ? 11.963 12.332 -17.283 1.00 72.00 89 THR A CA 1
ATOM 741 C C . THR A 1 89 ? 12.478 13.123 -16.079 1.00 72.00 89 THR A C 1
ATOM 743 O O . THR A 1 89 ? 12.462 14.351 -16.106 1.00 72.00 89 THR A O 1
ATOM 746 N N . ASN A 1 90 ? 12.907 12.464 -14.997 1.00 70.19 90 ASN A N 1
ATOM 747 C CA . ASN A 1 90 ? 13.281 13.138 -13.753 1.00 70.19 90 ASN A CA 1
ATOM 748 C C . ASN A 1 90 ? 14.459 12.422 -13.087 1.00 70.19 90 ASN A C 1
ATOM 750 O O . ASN A 1 90 ? 14.448 11.206 -12.964 1.00 70.19 90 ASN A O 1
ATOM 754 N N . THR A 1 91 ? 15.425 13.158 -12.541 1.00 76.94 91 THR A N 1
ATOM 755 C CA . THR A 1 91 ? 16.627 12.600 -11.889 1.00 76.94 91 THR A CA 1
ATOM 756 C C . THR A 1 91 ? 16.352 11.827 -10.588 1.00 76.94 91 THR A C 1
ATOM 758 O O . THR A 1 91 ? 17.283 11.380 -9.920 1.00 76.94 91 THR A O 1
ATOM 761 N N . LYS A 1 92 ? 15.082 11.647 -10.203 1.00 85.88 92 LYS A N 1
ATOM 762 C CA . LYS A 1 92 ? 14.686 10.866 -9.028 1.00 85.88 92 LYS A CA 1
ATOM 763 C C . LYS A 1 92 ? 14.860 9.373 -9.276 1.00 85.88 92 LYS A C 1
ATOM 765 O O . LYS A 1 92 ? 14.342 8.818 -10.246 1.00 85.88 92 LYS A O 1
ATOM 770 N N . THR A 1 93 ? 15.518 8.727 -8.324 1.00 90.88 93 THR A N 1
ATOM 771 C CA . THR A 1 93 ? 15.727 7.284 -8.290 1.00 90.88 93 THR A CA 1
ATOM 772 C C . THR A 1 93 ? 14.959 6.674 -7.122 1.00 90.88 93 THR A C 1
ATOM 774 O O . THR A 1 93 ? 14.812 7.276 -6.055 1.00 90.88 93 THR A O 1
ATOM 777 N N . TYR A 1 94 ? 14.425 5.476 -7.335 1.00 93.38 94 TYR A N 1
ATOM 778 C CA . TYR A 1 94 ? 13.698 4.714 -6.327 1.00 93.38 94 TYR A CA 1
ATOM 779 C C . TYR A 1 94 ? 14.287 3.317 -6.223 1.00 93.38 94 TYR A C 1
ATOM 781 O O . TYR A 1 94 ? 14.664 2.726 -7.230 1.00 93.38 94 TYR A O 1
ATOM 789 N N . THR A 1 95 ? 14.318 2.766 -5.016 1.00 93.56 95 THR A N 1
ATOM 790 C CA . THR A 1 95 ? 14.792 1.400 -4.788 1.00 93.56 95 THR A CA 1
ATOM 791 C C . THR A 1 95 ? 13.594 0.512 -4.510 1.00 93.56 95 THR A C 1
ATOM 793 O O . THR A 1 95 ? 12.749 0.858 -3.677 1.00 93.56 95 THR A O 1
ATOM 796 N N . VAL A 1 96 ? 13.512 -0.611 -5.222 1.00 94.56 96 VAL A N 1
ATOM 797 C CA . VAL A 1 96 ? 12.529 -1.670 -4.994 1.00 94.56 96 VAL A CA 1
ATOM 798 C C . VAL A 1 96 ? 13.245 -2.926 -4.519 1.00 94.56 96 VAL A C 1
ATOM 800 O O . VAL A 1 96 ? 14.230 -3.341 -5.119 1.00 94.56 96 VAL A O 1
ATOM 803 N N . THR A 1 97 ? 12.733 -3.529 -3.451 1.00 93.19 97 THR A N 1
ATOM 804 C CA . THR A 1 97 ? 13.270 -4.758 -2.853 1.00 93.19 97 THR A CA 1
ATOM 805 C C . THR A 1 97 ? 12.179 -5.814 -2.832 1.00 93.19 97 THR A C 1
ATOM 807 O O . THR A 1 97 ? 11.074 -5.536 -2.357 1.00 93.19 97 THR A O 1
ATOM 810 N N . GLU A 1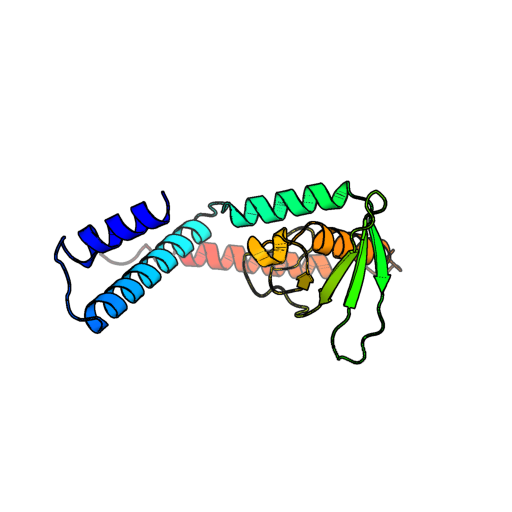 98 ? 12.479 -7.008 -3.331 1.00 91.69 98 GLU A N 1
ATOM 811 C CA . GLU A 1 98 ? 11.602 -8.174 -3.214 1.00 91.69 98 GLU A CA 1
ATOM 812 C C . GLU A 1 98 ? 11.659 -8.736 -1.794 1.00 91.69 98 GLU A C 1
ATOM 814 O O . GLU A 1 98 ? 12.719 -8.792 -1.178 1.00 91.69 98 GLU A O 1
ATOM 819 N N . LYS A 1 99 ? 10.502 -9.114 -1.251 1.00 89.38 99 LYS A N 1
ATOM 820 C CA . LYS A 1 99 ? 10.382 -9.629 0.119 1.00 89.38 99 LYS A CA 1
ATOM 821 C C . LYS A 1 99 ? 9.754 -11.005 0.158 1.00 89.38 99 LYS A C 1
ATOM 823 O O . LYS A 1 99 ? 10.276 -11.906 0.799 1.00 89.38 99 LYS A O 1
ATOM 828 N N . THR A 1 100 ? 8.587 -11.140 -0.468 1.00 82.81 100 THR A N 1
ATOM 829 C CA . THR A 1 100 ? 7.809 -12.377 -0.440 1.00 82.81 100 THR A CA 1
ATOM 830 C C . THR A 1 100 ? 7.344 -12.724 -1.842 1.00 82.81 100 THR A C 1
ATOM 832 O O . THR A 1 100 ? 6.822 -11.877 -2.563 1.00 82.81 100 THR A O 1
ATOM 835 N N . ILE A 1 101 ? 7.524 -13.988 -2.211 1.00 74.69 101 ILE A N 1
ATOM 836 C CA . ILE A 1 101 ? 7.214 -14.482 -3.556 1.00 74.69 101 ILE A CA 1
ATOM 837 C C . ILE A 1 101 ? 5.703 -14.735 -3.698 1.00 74.69 101 ILE A C 1
ATOM 839 O O . ILE A 1 101 ? 5.112 -14.473 -4.740 1.00 74.69 101 ILE A O 1
ATOM 843 N N . ASN A 1 102 ? 5.041 -15.176 -2.622 1.00 82.56 102 ASN A N 1
ATOM 844 C CA . ASN A 1 102 ? 3.642 -15.601 -2.665 1.00 82.56 102 ASN A CA 1
ATOM 845 C C . ASN A 1 102 ? 2.659 -14.504 -2.231 1.00 82.56 102 ASN A C 1
ATOM 847 O O . ASN A 1 102 ? 2.868 -13.792 -1.245 1.00 82.56 102 ASN A O 1
ATOM 851 N N . VAL A 1 103 ? 1.519 -14.426 -2.923 1.00 87.75 103 VAL A N 1
ATOM 852 C CA . VAL A 1 103 ? 0.383 -13.576 -2.535 1.00 87.75 103 VAL A CA 1
ATOM 853 C C . VAL A 1 103 ? -0.205 -14.082 -1.219 1.00 87.75 103 VAL A C 1
ATOM 855 O O . VAL A 1 103 ? -0.806 -15.150 -1.170 1.00 87.75 103 VAL A O 1
ATOM 858 N N . CYS A 1 104 ? -0.078 -13.294 -0.151 1.00 88.56 104 CYS A N 1
ATOM 859 C CA . CYS A 1 104 ? -0.537 -13.695 1.184 1.00 88.56 104 CYS A CA 1
ATOM 860 C C . CYS A 1 104 ? -1.816 -12.988 1.657 1.00 88.56 104 CYS A C 1
ATOM 862 O O . CYS A 1 104 ? -2.313 -13.265 2.748 1.00 88.56 104 CYS A O 1
ATOM 864 N N . CYS A 1 105 ? -2.352 -12.031 0.890 1.00 86.56 105 CYS A N 1
ATOM 865 C CA . CYS A 1 105 ? -3.526 -11.268 1.311 1.00 86.56 105 CYS A CA 1
ATOM 866 C C . CYS A 1 105 ? -4.369 -10.742 0.140 1.00 86.56 105 CYS A C 1
ATOM 868 O O . CYS A 1 105 ? -3.923 -10.673 -1.002 1.00 86.56 105 CYS A O 1
ATOM 870 N N . MET A 1 106 ? -5.588 -10.292 0.459 1.00 83.62 106 MET A N 1
ATOM 871 C CA . MET A 1 106 ? -6.561 -9.741 -0.502 1.00 83.62 106 MET A CA 1
ATOM 872 C C . MET A 1 106 ? -6.214 -8.329 -1.013 1.00 83.62 106 MET A C 1
ATOM 874 O O . MET A 1 106 ? -6.924 -7.775 -1.849 1.00 83.62 106 MET A O 1
ATOM 878 N N . LEU A 1 107 ? -5.155 -7.703 -0.487 1.00 88.06 107 LEU A N 1
ATOM 879 C CA . LEU A 1 107 ? -4.639 -6.420 -0.977 1.00 88.06 107 LEU A CA 1
ATOM 880 C C . LEU A 1 107 ? -3.625 -6.677 -2.090 1.00 88.06 107 LEU A C 1
ATOM 882 O O . LEU A 1 107 ? -2.435 -6.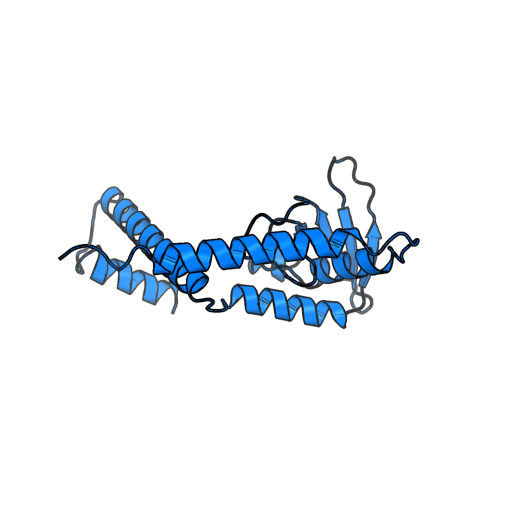382 -1.952 1.00 88.06 107 LEU A O 1
ATOM 886 N N . SER A 1 108 ? -4.118 -7.281 -3.165 1.00 92.06 108 SER A N 1
ATOM 887 C CA . SER A 1 108 ? -3.318 -7.734 -4.289 1.00 92.06 108 SER A CA 1
ATOM 888 C C . SER A 1 108 ? -3.796 -7.151 -5.608 1.00 92.06 108 SER A C 1
ATOM 890 O O . SER A 1 108 ? -4.977 -6.865 -5.816 1.00 92.06 108 SER A O 1
ATOM 892 N N . CYS A 1 109 ? -2.841 -6.967 -6.510 1.00 93.25 109 CYS A N 1
ATOM 893 C CA . CYS A 1 109 ? -3.119 -6.671 -7.899 1.00 93.25 109 CYS A CA 1
ATOM 894 C C . CYS A 1 109 ? -3.330 -7.985 -8.642 1.00 93.25 109 CYS A C 1
ATOM 896 O O . CYS A 1 109 ? -2.429 -8.817 -8.691 1.00 93.25 109 CYS A O 1
ATOM 898 N N . GLN A 1 110 ? -4.507 -8.150 -9.239 1.00 89.75 110 GLN A N 1
ATOM 899 C CA . GLN A 1 110 ? -4.863 -9.377 -9.956 1.00 89.75 110 GLN A CA 1
ATOM 900 C C . GLN A 1 110 ? -4.072 -9.546 -11.261 1.00 89.75 110 GLN A C 1
ATOM 902 O O . GLN A 1 110 ? -3.830 -10.669 -11.684 1.00 89.75 110 GLN A O 1
ATOM 907 N N . LEU A 1 111 ? -3.638 -8.437 -11.872 1.00 92.06 111 LEU A N 1
ATOM 908 C CA . LEU A 1 111 ? -2.889 -8.442 -13.133 1.00 92.06 111 LEU A CA 1
ATOM 909 C C . LEU A 1 111 ? -1.416 -8.799 -12.913 1.00 92.06 111 LEU A C 1
ATOM 911 O O . LEU A 1 111 ? -0.897 -9.691 -13.567 1.00 92.06 111 LEU A O 1
ATOM 915 N N . CYS A 1 112 ? -0.760 -8.155 -11.944 1.00 92.00 112 CYS A N 1
ATOM 916 C CA . CYS A 1 112 ? 0.631 -8.463 -11.598 1.00 92.00 112 CYS A CA 1
ATOM 917 C C . CYS A 1 112 ? 0.774 -9.691 -10.679 1.00 92.00 112 CYS A C 1
ATOM 919 O O . CYS A 1 112 ? 1.895 -10.090 -10.405 1.00 92.00 112 CYS A O 1
ATOM 921 N N . LYS A 1 113 ? -0.330 -10.241 -10.148 1.00 91.75 113 LYS A N 1
ATOM 922 C CA . LYS A 1 113 ? -0.356 -11.344 -9.165 1.00 91.75 113 LYS A CA 1
ATOM 923 C C . LYS A 1 113 ? 0.563 -11.123 -7.951 1.00 91.75 113 LYS A C 1
ATOM 925 O O . LYS A 1 113 ? 1.191 -12.048 -7.458 1.00 91.75 113 LYS A O 1
ATOM 930 N N . ILE A 1 114 ? 0.601 -9.894 -7.435 1.00 94.06 114 ILE A N 1
ATOM 931 C CA . ILE A 1 114 ? 1.406 -9.513 -6.261 1.00 94.06 114 ILE A CA 1
ATOM 932 C C . ILE A 1 114 ? 0.536 -8.867 -5.195 1.00 94.06 114 ILE A C 1
ATOM 934 O O . ILE A 1 114 ? -0.481 -8.237 -5.499 1.00 94.06 114 ILE A O 1
ATOM 938 N N . CYS A 1 115 ? 0.948 -8.981 -3.937 1.00 93.88 115 CYS A N 1
ATOM 939 C CA . CYS A 1 115 ? 0.315 -8.277 -2.829 1.00 93.88 115 CYS A CA 1
ATOM 940 C C . CYS A 1 115 ? 1.195 -7.141 -2.312 1.00 93.88 115 CYS A C 1
ATOM 942 O O . CYS A 1 115 ? 2.369 -7.031 -2.655 1.00 93.88 115 CYS A O 1
ATOM 944 N N . TYR A 1 116 ? 0.633 -6.305 -1.440 1.00 92.00 116 TYR A N 1
ATOM 945 C CA . TYR A 1 116 ? 1.385 -5.238 -0.775 1.00 92.00 116 TYR A CA 1
ATOM 946 C C . TYR A 1 116 ? 2.672 -5.727 -0.078 1.00 92.00 116 TYR A C 1
ATOM 948 O O . TYR A 1 116 ? 3.630 -4.970 0.017 1.00 92.00 116 TYR A O 1
ATOM 956 N N . HIS A 1 117 ? 2.716 -6.982 0.381 1.00 92.44 117 HIS A N 1
ATOM 957 C CA . HIS A 1 117 ? 3.878 -7.551 1.071 1.00 92.44 117 HIS A CA 1
ATOM 958 C C . HIS A 1 117 ? 4.935 -8.148 0.135 1.00 92.44 117 HIS A C 1
ATOM 960 O O . HIS A 1 117 ? 6.015 -8.506 0.604 1.00 92.44 117 HIS A O 1
ATOM 966 N N . SER A 1 118 ? 4.645 -8.270 -1.163 1.00 93.19 118 SER A N 1
ATOM 967 C CA . SER A 1 118 ? 5.562 -8.896 -2.121 1.00 93.19 118 SER A CA 1
ATOM 968 C C . SER A 1 118 ? 6.836 -8.071 -2.314 1.00 93.19 118 SER A C 1
ATOM 970 O O . SER A 1 118 ? 7.927 -8.628 -2.396 1.00 93.19 118 SER A O 1
ATOM 972 N N . TYR A 1 119 ? 6.715 -6.741 -2.272 1.00 94.31 119 TYR A N 1
ATOM 973 C CA . TYR A 1 119 ? 7.822 -5.809 -2.487 1.00 94.31 119 TYR A CA 1
ATOM 974 C C . TYR A 1 119 ? 7.792 -4.654 -1.489 1.00 94.31 119 TYR A C 1
ATOM 976 O O . TYR A 1 119 ? 6.760 -4.345 -0.896 1.00 94.31 119 TYR A O 1
ATOM 984 N N . SER A 1 120 ? 8.914 -3.950 -1.365 1.00 94.50 120 SER A N 1
ATOM 985 C CA . SER A 1 120 ? 8.961 -2.601 -0.800 1.00 94.50 120 SER A CA 1
ATOM 986 C C . SER A 1 120 ? 9.576 -1.603 -1.753 1.00 94.50 120 SER A C 1
ATOM 988 O O . SER A 1 120 ? 10.494 -1.954 -2.481 1.00 94.50 120 SER A O 1
ATOM 990 N N . CYS A 1 121 ? 9.116 -0.353 -1.699 1.00 95.25 121 CYS A N 1
ATOM 991 C CA . CYS A 1 121 ? 9.654 0.740 -2.501 1.00 95.25 121 CYS A CA 1
ATOM 992 C C . CYS A 1 121 ? 9.934 1.975 -1.637 1.00 95.25 121 CYS A C 1
ATOM 994 O O . CYS A 1 121 ? 9.178 2.270 -0.715 1.00 95.25 121 CYS A O 1
ATOM 996 N N . THR A 1 122 ? 10.968 2.747 -1.965 1.00 95.31 122 THR A N 1
ATOM 997 C CA . THR A 1 122 ? 11.299 4.002 -1.260 1.00 95.31 122 THR A CA 1
ATOM 998 C C . THR A 1 122 ? 10.396 5.188 -1.624 1.00 95.31 122 THR A C 1
ATOM 1000 O O . THR A 1 122 ? 10.505 6.259 -1.033 1.00 95.31 122 THR A O 1
ATOM 1003 N N . CYS A 1 123 ? 9.484 5.037 -2.590 1.00 94.25 123 CYS A N 1
ATOM 1004 C CA . CYS A 1 123 ? 8.588 6.121 -2.995 1.00 94.25 123 CYS A CA 1
ATOM 1005 C C . CYS A 1 123 ? 7.474 6.407 -1.967 1.00 94.25 123 CYS A C 1
ATOM 1007 O O . CYS A 1 123 ? 7.055 5.533 -1.205 1.00 94.25 123 CYS A O 1
ATOM 1009 N N . LEU A 1 124 ? 6.918 7.623 -2.018 1.00 93.19 124 LEU A N 1
ATOM 1010 C CA . LEU A 1 124 ? 5.860 8.082 -1.106 1.00 93.19 124 LEU A CA 1
ATOM 1011 C C . LEU A 1 124 ? 4.575 7.245 -1.177 1.00 93.19 124 LEU A C 1
ATO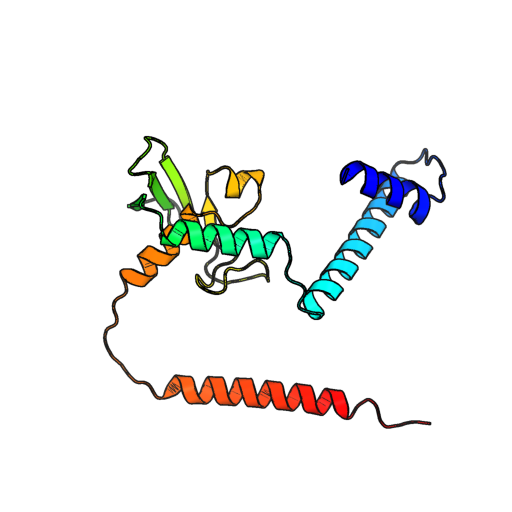M 1013 O O . LEU A 1 124 ? 3.917 7.043 -0.157 1.00 93.19 124 LEU A O 1
ATOM 1017 N N . ASP A 1 125 ? 4.218 6.739 -2.358 1.00 93.31 125 ASP A N 1
ATOM 1018 C CA . ASP A 1 125 ? 3.020 5.907 -2.519 1.00 93.31 125 ASP A CA 1
ATOM 1019 C C . ASP A 1 125 ? 3.124 4.593 -1.741 1.00 93.31 125 ASP A C 1
ATOM 1021 O O . ASP A 1 125 ? 2.137 4.123 -1.176 1.00 93.31 125 ASP A O 1
ATOM 1025 N N . TYR A 1 126 ? 4.322 4.019 -1.657 1.00 94.75 126 TYR A N 1
ATOM 1026 C CA . TYR A 1 126 ? 4.546 2.854 -0.815 1.00 94.75 126 TYR A CA 1
ATOM 1027 C C . TYR A 1 126 ? 4.713 3.272 0.650 1.00 94.75 126 TYR A C 1
ATOM 1029 O O . TYR A 1 126 ? 3.951 2.825 1.503 1.00 94.75 126 TYR A O 1
ATOM 1037 N N . PHE A 1 127 ? 5.661 4.168 0.938 1.00 91.50 127 PHE A N 1
ATOM 1038 C CA . PHE A 1 127 ? 6.085 4.470 2.306 1.00 91.50 127 PHE A CA 1
ATOM 1039 C C . PHE A 1 127 ? 4.995 5.146 3.150 1.00 91.50 127 PHE A C 1
ATOM 1041 O O . PHE A 1 127 ? 4.786 4.776 4.300 1.00 91.50 127 PHE A O 1
ATOM 1048 N N . ILE A 1 128 ? 4.265 6.107 2.576 1.00 91.56 128 ILE A N 1
ATOM 1049 C CA . ILE A 1 128 ? 3.237 6.871 3.298 1.00 91.56 128 ILE A CA 1
ATOM 1050 C C . ILE A 1 128 ? 1.848 6.287 3.055 1.00 91.56 128 ILE A C 1
ATOM 1052 O O . ILE A 1 128 ? 1.082 6.088 3.996 1.00 91.56 128 ILE A O 1
ATOM 1056 N N . LYS A 1 129 ? 1.501 5.992 1.795 1.00 89.94 129 LYS A N 1
ATOM 1057 C CA . LYS A 1 129 ? 0.141 5.535 1.454 1.00 89.94 129 LYS A CA 1
ATOM 1058 C C . LYS A 1 129 ? -0.054 4.027 1.622 1.00 89.94 129 LYS A C 1
ATOM 1060 O O . LYS A 1 129 ? -1.185 3.556 1.502 1.00 89.94 129 LYS A O 1
ATOM 1065 N N . SER A 1 130 ? 1.010 3.265 1.912 1.00 91.38 130 SER A N 1
ATOM 1066 C CA . SER A 1 130 ? 0.962 1.800 2.037 1.00 91.38 130 SER A CA 1
ATOM 1067 C C . SER A 1 130 ? 0.280 1.134 0.830 1.00 91.38 130 SER A C 1
ATOM 1069 O O . SER A 1 130 ? -0.549 0.223 0.980 1.00 91.38 130 SER A O 1
ATOM 1071 N N . ASN A 1 131 ? 0.581 1.638 -0.370 1.00 94.69 131 ASN A N 1
ATOM 1072 C CA . ASN A 1 131 ? 0.027 1.176 -1.638 1.00 94.69 131 ASN A CA 1
ATOM 1073 C C . ASN A 1 131 ? 1.082 0.422 -2.458 1.00 94.69 131 ASN A C 1
ATOM 1075 O O . ASN A 1 131 ? 2.281 0.672 -2.327 1.00 94.69 131 ASN A O 1
ATOM 1079 N N . ILE A 1 132 ? 0.634 -0.463 -3.350 1.00 95.69 132 ILE A N 1
ATOM 1080 C CA . ILE A 1 132 ? 1.509 -1.001 -4.395 1.00 95.69 132 ILE A CA 1
ATOM 1081 C C . ILE A 1 132 ? 1.714 0.125 -5.410 1.00 95.69 132 ILE A C 1
ATOM 1083 O O . ILE A 1 132 ? 0.772 0.563 -6.068 1.00 95.69 132 ILE A O 1
ATOM 1087 N N . CYS A 1 133 ? 2.922 0.678 -5.454 1.00 96.25 133 CYS A N 1
ATOM 1088 C CA . CYS A 1 133 ? 3.203 1.867 -6.246 1.00 96.25 133 CYS A CA 1
ATOM 1089 C C . CYS A 1 133 ? 3.419 1.535 -7.727 1.00 96.25 133 CYS A C 1
ATOM 1091 O O . CYS A 1 133 ? 3.657 0.387 -8.106 1.00 96.25 133 CYS A O 1
ATOM 1093 N N . GLN A 1 134 ? 3.404 2.573 -8.567 1.00 95.62 134 GLN A N 1
ATOM 1094 C CA . GLN A 1 134 ? 3.671 2.436 -10.000 1.00 95.62 134 GLN A CA 1
ATOM 1095 C C . GLN A 1 134 ? 5.042 1.803 -10.301 1.00 95.62 134 GLN A C 1
ATOM 1097 O O . GLN A 1 134 ? 5.170 1.084 -11.280 1.00 95.62 134 GLN A O 1
ATOM 1102 N N . HIS A 1 135 ? 6.051 2.026 -9.450 1.00 95.00 135 HIS A N 1
ATOM 1103 C CA . HIS A 1 135 ? 7.399 1.491 -9.658 1.00 95.00 135 HIS A CA 1
ATOM 1104 C C . HIS A 1 135 ? 7.440 -0.030 -9.466 1.00 95.00 135 HIS A C 1
ATOM 1106 O O . HIS A 1 135 ? 8.015 -0.735 -10.286 1.00 95.00 135 HIS A O 1
ATOM 1112 N N . ILE A 1 136 ? 6.770 -0.540 -8.423 1.00 95.69 136 ILE A N 1
ATOM 1113 C CA . ILE A 1 136 ? 6.623 -1.986 -8.205 1.00 95.69 136 ILE A CA 1
ATOM 1114 C C . ILE A 1 136 ? 5.830 -2.600 -9.363 1.00 95.69 136 ILE A C 1
ATOM 1116 O O . ILE A 1 136 ? 6.240 -3.611 -9.919 1.00 95.69 136 ILE A O 1
ATOM 1120 N N . HIS A 1 137 ? 4.719 -1.972 -9.764 1.00 96.19 137 HIS A N 1
ATOM 1121 C CA . HIS A 1 137 ? 3.928 -2.460 -10.893 1.00 96.19 137 HIS A CA 1
ATOM 1122 C C . HIS A 1 137 ? 4.723 -2.516 -12.193 1.00 96.19 137 HIS A C 1
ATOM 1124 O O . HIS A 1 137 ? 4.654 -3.521 -12.890 1.00 96.19 137 HIS A O 1
ATOM 1130 N N . TYR A 1 138 ? 5.472 -1.461 -12.504 1.00 95.25 138 TYR A N 1
ATOM 1131 C CA . TYR A 1 138 ? 6.277 -1.397 -13.714 1.00 95.25 138 TYR A CA 1
ATOM 1132 C C . TYR A 1 138 ? 7.339 -2.496 -13.728 1.00 95.25 138 TYR A C 1
ATOM 1134 O O . TYR A 1 138 ? 7.442 -3.207 -14.718 1.00 95.25 138 TYR A O 1
ATOM 1142 N N . LEU A 1 139 ? 8.045 -2.702 -12.609 1.00 93.62 139 LEU A N 1
ATOM 1143 C CA . LEU A 1 139 ? 9.014 -3.789 -12.463 1.00 93.62 139 LEU A CA 1
ATOM 1144 C C . LEU A 1 139 ? 8.387 -5.167 -12.733 1.00 93.62 139 LEU A C 1
ATOM 1146 O O . LEU A 1 139 ? 8.952 -5.960 -13.477 1.00 93.62 139 LEU A O 1
ATOM 1150 N N . CYS A 1 140 ? 7.213 -5.454 -12.164 1.00 92.94 140 CYS A N 1
ATOM 1151 C CA . CYS A 1 140 ? 6.542 -6.733 -12.410 1.00 92.94 140 CYS A CA 1
ATOM 1152 C C . CYS A 1 140 ? 6.108 -6.885 -13.874 1.00 92.94 140 CYS A C 1
ATOM 1154 O O . CYS A 1 140 ? 6.209 -7.971 -14.431 1.00 92.94 140 CYS A O 1
ATOM 1156 N N . ILE A 1 141 ? 5.620 -5.810 -14.502 1.00 92.88 141 ILE A N 1
ATOM 1157 C CA . ILE A 1 141 ? 5.213 -5.832 -15.913 1.00 92.88 141 ILE A CA 1
ATOM 1158 C C . ILE A 1 141 ? 6.423 -6.123 -16.810 1.00 92.88 141 ILE A C 1
ATOM 1160 O O . ILE A 1 141 ? 6.329 -6.982 -17.681 1.00 92.88 141 ILE A O 1
ATOM 1164 N N . THR A 1 142 ? 7.560 -5.460 -16.582 1.00 89.62 142 THR A N 1
ATOM 1165 C CA . THR A 1 142 ? 8.759 -5.632 -17.418 1.00 89.62 142 THR A CA 1
ATOM 1166 C C . THR A 1 142 ? 9.425 -6.994 -17.240 1.00 89.62 142 THR A C 1
ATOM 1168 O O . THR A 1 142 ? 9.946 -7.551 -18.205 1.00 89.62 142 THR A O 1
ATOM 1171 N N . GLN A 1 143 ? 9.391 -7.560 -16.031 1.00 83.19 143 GLN A N 1
ATOM 1172 C CA . GLN A 1 143 ? 9.894 -8.914 -15.786 1.00 83.19 143 GLN A CA 1
ATOM 1173 C C . GLN A 1 143 ? 9.080 -9.962 -16.552 1.00 83.19 143 GLN A C 1
ATOM 1175 O O . GLN A 1 143 ? 9.669 -10.796 -17.229 1.00 83.19 143 GLN A O 1
ATOM 1180 N N . VAL A 1 144 ? 7.746 -9.852 -16.552 1.00 72.56 144 VAL A N 1
ATOM 1181 C CA . VAL A 1 144 ? 6.870 -10.752 -17.323 1.00 72.56 144 VAL A CA 1
ATOM 1182 C C . VAL A 1 144 ? 7.101 -10.622 -18.833 1.00 72.56 144 VAL A C 1
ATOM 1184 O O . VAL A 1 144 ? 7.058 -11.617 -19.545 1.00 72.56 144 VAL A O 1
ATOM 1187 N N . THR A 1 145 ? 7.373 -9.420 -19.353 1.00 64.50 145 THR A N 1
ATOM 1188 C CA . THR A 1 145 ? 7.613 -9.238 -20.799 1.00 64.50 145 THR A CA 1
ATOM 1189 C C . THR A 1 145 ? 8.966 -9.758 -21.275 1.00 64.50 145 THR A C 1
ATOM 1191 O O . THR A 1 145 ? 9.108 -10.053 -22.458 1.00 64.50 145 THR A O 1
ATOM 1194 N N . ASN A 1 146 ? 9.955 -9.868 -20.385 1.00 57.19 146 ASN A N 1
ATOM 1195 C CA . ASN A 1 146 ? 11.267 -10.424 -20.723 1.00 57.19 146 ASN A CA 1
ATOM 1196 C C . ASN A 1 146 ? 11.275 -11.965 -20.701 1.00 57.19 146 ASN A C 1
ATOM 1198 O O . ASN A 1 146 ? 12.212 -12.577 -21.207 1.00 57.19 146 ASN A O 1
ATOM 1202 N N . GLU A 1 147 ? 10.214 -12.588 -20.183 1.00 44.66 147 GLU A N 1
ATOM 1203 C CA . GLU A 1 147 ? 9.935 -14.023 -20.275 1.00 44.66 147 GLU A CA 1
ATOM 1204 C C . GLU A 1 147 ? 9.044 -14.313 -21.504 1.00 44.66 147 GLU A C 1
ATOM 1206 O O . GLU A 1 147 ? 7.873 -14.670 -21.383 1.00 44.66 147 GLU A O 1
ATOM 1211 N N . VAL A 1 148 ? 9.558 -14.132 -22.727 1.00 40.72 148 VAL A N 1
ATOM 1212 C CA . VAL A 1 148 ? 8.849 -14.602 -23.938 1.00 40.72 148 VAL A CA 1
ATOM 1213 C C . VAL A 1 148 ? 9.004 -16.133 -24.054 1.00 40.72 148 VAL A C 1
ATOM 1215 O O . VAL A 1 148 ? 10.098 -16.648 -23.816 1.00 40.72 148 VAL A O 1
ATOM 1218 N N . PRO A 1 149 ? 7.930 -16.879 -24.389 1.00 40.34 149 PRO A N 1
ATOM 1219 C CA . PRO A 1 149 ? 7.764 -18.276 -24.001 1.00 40.34 149 PRO A CA 1
ATOM 1220 C C . PRO A 1 149 ? 8.429 -19.260 -24.968 1.00 40.34 149 PRO A C 1
ATOM 1222 O O . PRO A 1 149 ? 8.134 -19.277 -26.164 1.00 40.34 149 PRO A O 1
ATOM 1225 N N . SER A 1 150 ? 9.244 -20.167 -24.434 1.00 31.91 150 SER A N 1
ATOM 1226 C CA . SER A 1 150 ? 9.528 -21.444 -25.083 1.00 31.91 150 SER A CA 1
ATOM 1227 C C . SER A 1 150 ? 8.344 -22.392 -24.855 1.00 31.91 150 SER A C 1
ATOM 1229 O O . SER A 1 150 ? 8.004 -22.770 -23.740 1.00 31.91 150 SER A O 1
ATOM 1231 N N . THR A 1 151 ? 7.684 -22.732 -25.956 1.00 34.22 151 THR A N 1
ATOM 1232 C CA . THR A 1 151 ? 6.688 -23.799 -26.133 1.00 34.22 151 THR A CA 1
ATOM 1233 C C . THR A 1 151 ? 6.836 -25.015 -25.208 1.00 34.22 151 THR A C 1
ATOM 1235 O O . THR A 1 151 ? 7.830 -25.725 -25.329 1.00 34.22 151 THR A O 1
ATOM 1238 N N . SER A 1 152 ? 5.774 -25.356 -24.460 1.00 33.56 152 SER A N 1
ATOM 1239 C CA . SER A 1 152 ? 5.242 -26.733 -24.374 1.00 33.56 152 SER A CA 1
ATOM 1240 C C . SER A 1 152 ? 3.884 -26.828 -23.646 1.00 33.56 152 SER A C 1
ATOM 1242 O O . SER A 1 152 ? 3.768 -26.509 -22.469 1.00 33.56 152 SER A O 1
ATOM 1244 N N . THR A 1 153 ? 2.904 -27.322 -24.416 1.00 30.33 153 THR A N 1
ATOM 1245 C CA . THR A 1 153 ? 1.720 -28.146 -24.081 1.00 30.33 153 THR A CA 1
ATOM 1246 C C . THR A 1 153 ? 0.559 -27.579 -23.247 1.00 30.33 153 THR A C 1
ATOM 1248 O O . THR A 1 153 ? 0.622 -27.344 -22.050 1.00 30.33 153 THR A O 1
ATOM 1251 N N . ASN A 1 154 ? -0.570 -27.456 -23.952 1.00 43.84 154 ASN A N 1
ATOM 1252 C CA . ASN A 1 154 ? -1.848 -26.838 -23.595 1.00 43.84 154 ASN A CA 1
ATOM 1253 C C . ASN A 1 154 ? -2.873 -27.846 -23.010 1.00 43.84 154 ASN A C 1
ATOM 1255 O O . ASN A 1 154 ? -4.078 -27.679 -23.199 1.00 43.84 154 ASN A O 1
ATOM 1259 N N . SER A 1 155 ? -2.426 -28.928 -22.364 1.00 42.22 155 SER A N 1
ATOM 1260 C CA . SER A 1 155 ? -3.308 -29.999 -21.859 1.00 42.22 155 SER A CA 1
ATOM 1261 C C . SER A 1 155 ? -3.652 -29.877 -20.373 1.00 42.22 155 SER A C 1
ATOM 1263 O O . SER A 1 155 ? -4.770 -30.210 -19.991 1.00 42.22 155 SER A O 1
ATOM 1265 N N . ASP A 1 156 ? -2.763 -29.323 -19.549 1.00 45.44 156 ASP A N 1
ATOM 1266 C CA . ASP A 1 156 ? -2.853 -29.524 -18.090 1.00 45.44 156 ASP A CA 1
ATOM 1267 C C . ASP A 1 156 ? -3.678 -28.431 -17.381 1.00 45.44 156 ASP A C 1
ATOM 1269 O O . ASP A 1 156 ? -4.217 -28.626 -16.296 1.00 45.44 156 ASP A O 1
ATOM 1273 N N . ILE A 1 157 ? -3.884 -27.287 -18.044 1.00 46.31 157 ILE A N 1
ATOM 1274 C CA . ILE A 1 157 ? -4.675 -26.161 -17.514 1.00 46.31 157 ILE A CA 1
ATOM 1275 C C . ILE A 1 157 ? -6.184 -26.477 -17.522 1.00 46.31 157 ILE A C 1
ATOM 1277 O O . ILE A 1 157 ? -6.955 -25.889 -16.758 1.00 46.31 157 ILE A O 1
ATOM 1281 N N . ARG A 1 158 ? -6.634 -27.412 -18.373 1.00 42.44 158 ARG A N 1
ATOM 1282 C CA . ARG A 1 158 ? -8.053 -27.792 -18.452 1.00 42.44 158 ARG A CA 1
ATOM 1283 C C . ARG A 1 158 ? -8.507 -28.622 -17.250 1.00 42.44 158 ARG A C 1
ATOM 1285 O O . ARG A 1 158 ? -9.595 -28.359 -16.745 1.00 42.44 158 ARG A O 1
ATOM 1292 N N . GLU A 1 159 ? -7.675 -29.526 -16.736 1.00 44.22 159 GLU A N 1
ATOM 1293 C CA . GLU A 1 159 ? -8.043 -30.364 -15.584 1.00 44.22 159 GLU A CA 1
ATOM 1294 C C . GLU A 1 159 ? -8.097 -29.573 -14.265 1.00 44.22 159 GLU A C 1
ATOM 1296 O O . GLU A 1 159 ? -9.026 -29.759 -13.476 1.00 44.22 159 GLU A O 1
ATOM 1301 N N . GLU A 1 160 ? -7.188 -28.617 -14.033 1.00 47.50 160 GLU A N 1
ATOM 1302 C CA . GLU A 1 160 ? -7.214 -27.796 -12.808 1.00 47.50 160 GLU A CA 1
ATOM 1303 C C . GLU A 1 160 ? -8.410 -26.831 -12.752 1.00 47.50 160 GLU A C 1
ATOM 1305 O O . GLU A 1 160 ? -8.986 -26.596 -11.682 1.00 47.50 160 GLU A O 1
ATOM 1310 N N . LEU A 1 161 ? -8.828 -26.284 -13.900 1.00 47.19 161 LEU A N 1
ATOM 1311 C CA . LEU A 1 161 ? -10.007 -25.419 -13.980 1.00 47.19 161 LEU A CA 1
ATOM 1312 C C . LEU A 1 161 ? -11.310 -26.213 -13.827 1.00 47.19 161 LEU A C 1
ATOM 1314 O O . LEU A 1 161 ? -12.231 -25.726 -13.167 1.00 47.19 161 LEU A O 1
ATOM 1318 N N . GLU A 1 162 ? -11.382 -27.436 -14.357 1.00 48.84 162 GLU A N 1
ATOM 1319 C CA . GLU A 1 162 ? -12.527 -28.330 -14.147 1.00 48.84 162 GLU A CA 1
ATOM 1320 C C . GLU A 1 162 ? -12.618 -28.812 -12.692 1.00 48.84 162 GLU A C 1
ATOM 1322 O O . GLU A 1 162 ? -13.713 -28.843 -12.125 1.00 48.84 162 GLU A O 1
ATOM 1327 N N . TYR A 1 163 ? -11.485 -29.075 -12.032 1.00 52.34 163 TYR A N 1
ATOM 1328 C CA . TYR A 1 163 ? -11.447 -29.429 -10.611 1.00 52.34 163 TYR A CA 1
ATOM 1329 C C . TYR A 1 163 ? -11.858 -28.257 -9.705 1.00 52.34 163 TYR A C 1
ATOM 1331 O O . TYR A 1 163 ? -12.689 -28.412 -8.807 1.00 52.34 163 TYR A O 1
ATOM 1339 N N . SER A 1 164 ? -11.353 -27.052 -9.984 1.00 52.34 164 SER A N 1
ATOM 1340 C CA . SER A 1 164 ? -11.740 -25.821 -9.281 1.00 52.34 164 SER A CA 1
ATOM 1341 C C . SER A 1 164 ? -13.229 -25.493 -9.465 1.00 52.34 164 SER A C 1
ATOM 1343 O O . SER A 1 164 ? -13.926 -25.154 -8.501 1.00 52.34 164 SER A O 1
ATOM 1345 N N . PHE A 1 165 ? -13.760 -25.670 -10.681 1.00 52.31 165 PHE A N 1
ATOM 1346 C CA . PHE A 1 165 ? -15.179 -25.464 -10.970 1.00 52.31 165 PHE A CA 1
ATOM 1347 C C . PHE A 1 165 ? -16.064 -26.531 -10.308 1.00 52.31 165 PHE A C 1
ATOM 1349 O O . PHE A 1 165 ? -17.099 -26.195 -9.729 1.00 52.31 165 PHE A O 1
ATOM 1356 N N . SER A 1 166 ? -15.628 -27.794 -10.300 1.00 55.12 166 SER A N 1
ATOM 1357 C CA . SER A 1 166 ? -16.293 -28.896 -9.592 1.00 55.12 166 SER A CA 1
ATOM 1358 C C . SER A 1 166 ? -16.370 -28.638 -8.083 1.00 55.12 166 SER A C 1
ATOM 1360 O O . SER A 1 166 ? -17.448 -28.738 -7.492 1.00 55.12 166 SER A O 1
ATOM 1362 N N . ILE A 1 167 ? -15.275 -28.181 -7.460 1.00 52.94 167 ILE A N 1
ATOM 1363 C CA . ILE A 1 167 ? -15.248 -27.787 -6.042 1.00 52.94 167 ILE A CA 1
ATOM 1364 C C . ILE A 1 167 ? -16.200 -26.616 -5.777 1.00 52.94 167 ILE A C 1
ATOM 1366 O O . ILE A 1 167 ? -16.973 -26.659 -4.817 1.00 52.94 167 ILE A O 1
ATOM 1370 N N . TYR A 1 168 ? -16.195 -25.585 -6.626 1.00 53.50 168 TYR A N 1
ATOM 1371 C CA . TYR A 1 168 ? -17.085 -24.433 -6.471 1.00 53.50 168 TYR A CA 1
ATOM 1372 C C . TYR A 1 168 ? -18.567 -24.837 -6.541 1.00 53.50 168 TYR A C 1
ATOM 1374 O O . TYR A 1 168 ? -19.366 -24.425 -5.694 1.00 53.50 168 TYR A O 1
ATOM 1382 N N . VAL A 1 169 ? -18.935 -25.693 -7.500 1.00 62.09 169 VAL A N 1
ATOM 1383 C CA . VAL A 1 169 ? -20.297 -26.231 -7.634 1.00 62.09 169 VAL A CA 1
ATOM 1384 C C . VAL A 1 169 ? -20.663 -27.110 -6.432 1.00 62.09 169 VAL A C 1
ATOM 1386 O O . VAL A 1 169 ? -21.765 -26.978 -5.891 1.00 62.09 169 VAL A O 1
ATOM 1389 N N . HIS A 1 170 ? -19.742 -27.941 -5.934 1.00 51.50 170 HIS A N 1
ATOM 1390 C CA . HIS A 1 170 ? -19.984 -28.769 -4.751 1.00 51.50 170 HIS A CA 1
ATOM 1391 C C . HIS A 1 170 ? -20.184 -27.951 -3.470 1.00 51.50 170 HIS A C 1
ATOM 1393 O O . HIS A 1 170 ? -21.095 -28.249 -2.693 1.00 51.50 170 HIS A O 1
ATOM 1399 N N . ILE A 1 171 ? -19.389 -26.900 -3.257 1.00 51.56 171 ILE A N 1
ATOM 1400 C CA . ILE A 1 171 ? -19.530 -25.997 -2.105 1.00 51.56 171 ILE A CA 1
ATOM 1401 C C . ILE A 1 171 ? -20.869 -25.255 -2.174 1.00 51.56 171 ILE A C 1
ATOM 1403 O O . ILE A 1 171 ? -21.583 -25.165 -1.173 1.00 51.56 171 ILE A O 1
ATOM 1407 N N . LYS A 1 172 ? -21.253 -24.775 -3.363 1.00 50.94 172 LYS A N 1
ATOM 1408 C CA . LYS A 1 172 ? -22.514 -24.051 -3.560 1.00 50.94 172 LYS A CA 1
ATOM 1409 C C . LYS A 1 172 ? -23.736 -24.948 -3.329 1.00 50.94 172 LYS A C 1
ATOM 1411 O O . LYS A 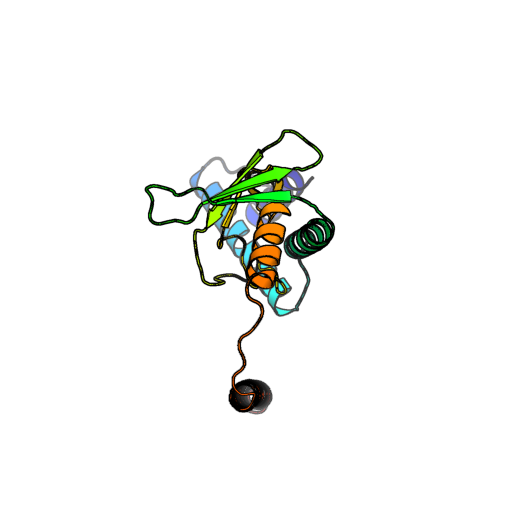1 172 ? -24.687 -24.514 -2.686 1.00 50.94 172 LYS A O 1
ATOM 1416 N N . ASN A 1 173 ? -23.683 -26.209 -3.759 1.00 49.22 173 ASN A N 1
ATOM 1417 C CA . ASN A 1 173 ? -24.776 -27.167 -3.562 1.00 49.22 173 ASN A CA 1
ATOM 1418 C C . ASN A 1 173 ? -24.882 -27.668 -2.109 1.00 49.22 173 ASN A C 1
ATOM 1420 O O . ASN A 1 173 ? -25.990 -27.886 -1.621 1.00 49.22 173 ASN A O 1
ATOM 1424 N N . ARG A 1 174 ? -23.767 -27.777 -1.368 1.00 50.81 174 ARG A N 1
ATOM 1425 C CA . ARG A 1 174 ? -23.798 -28.095 0.076 1.00 50.81 174 ARG A CA 1
ATOM 1426 C C . ARG A 1 174 ? -24.370 -26.955 0.928 1.00 50.81 174 ARG A C 1
ATOM 1428 O O . ARG A 1 174 ? -25.029 -27.231 1.925 1.00 50.81 174 ARG A O 1
ATOM 1435 N N . GLY A 1 175 ? -24.187 -25.698 0.515 1.00 43.59 175 GLY A N 1
ATOM 1436 C CA . GLY A 1 175 ? -24.769 -24.529 1.190 1.00 43.59 175 GLY A CA 1
ATOM 1437 C C . GLY A 1 175 ? -26.286 -24.369 1.014 1.00 43.59 175 GLY A C 1
ATOM 1438 O O . GLY A 1 175 ? -26.910 -23.643 1.783 1.00 43.59 175 GLY A O 1
ATOM 1439 N N . ILE A 1 176 ? -26.892 -25.052 0.037 1.00 42.75 176 ILE A N 1
ATOM 1440 C CA . ILE A 1 176 ? -28.346 -25.015 -0.203 1.00 42.75 176 ILE A CA 1
ATOM 1441 C C . ILE A 1 176 ? -29.068 -26.131 0.578 1.00 42.75 176 ILE A C 1
ATOM 1443 O O . ILE A 1 176 ? -30.222 -25.963 0.963 1.00 42.75 176 ILE A O 1
ATOM 1447 N N . LEU A 1 177 ? -28.383 -27.236 0.902 1.00 38.75 177 LEU A N 1
ATOM 1448 C CA . LEU A 1 177 ? -28.987 -28.393 1.581 1.00 38.75 177 LEU A CA 1
ATOM 1449 C C . LEU A 1 177 ? -28.986 -28.326 3.120 1.00 38.75 177 LEU A C 1
ATOM 1451 O O . LEU A 1 177 ? -29.627 -29.164 3.745 1.00 38.75 177 LEU A O 1
ATOM 1455 N N . GLN A 1 178 ? -28.333 -27.339 3.747 1.00 38.50 178 GLN A N 1
ATOM 1456 C CA . GLN A 1 178 ? -28.380 -27.169 5.213 1.00 38.50 178 GLN A CA 1
ATOM 1457 C C . GLN A 1 178 ? -29.504 -26.249 5.722 1.00 38.50 178 GLN A C 1
ATOM 1459 O O . GLN A 1 178 ? -29.645 -26.094 6.929 1.00 38.50 178 GLN A O 1
ATOM 1464 N N . ASN A 1 179 ? -30.348 -25.697 4.839 1.00 39.22 179 ASN A N 1
ATOM 1465 C CA . ASN A 1 179 ? -31.481 -24.838 5.227 1.00 39.22 179 ASN A CA 1
ATOM 1466 C C . ASN A 1 179 ? -32.871 -25.482 5.045 1.00 39.22 179 ASN A C 1
ATOM 1468 O O . ASN A 1 179 ? -33.875 -24.777 5.070 1.00 39.22 179 ASN A O 1
ATOM 1472 N N . TYR A 1 180 ? -32.960 -26.810 4.917 1.00 39.78 180 TYR A N 1
ATOM 1473 C CA . TYR A 1 180 ? -34.239 -27.529 4.991 1.00 39.78 180 TYR A CA 1
ATOM 1474 C C . TYR A 1 180 ? -34.114 -28.788 5.855 1.00 39.78 180 TYR A C 1
ATOM 1476 O O . TYR A 1 180 ? -33.770 -29.853 5.350 1.00 39.78 180 TYR A O 1
ATOM 1484 N N . ARG A 1 181 ? -34.386 -28.619 7.158 1.00 32.50 181 ARG A N 1
ATOM 1485 C CA . ARG A 1 181 ? -34.735 -29.587 8.231 1.00 32.50 181 ARG A CA 1
ATOM 1486 C C . ARG A 1 181 ? -34.184 -28.964 9.522 1.00 32.50 181 ARG A C 1
ATOM 1488 O O . ARG A 1 181 ? -32.978 -28.835 9.647 1.00 32.50 181 ARG A O 1
ATOM 1495 N N . THR A 1 182 ? -34.978 -28.478 10.462 1.00 34.50 182 THR A N 1
ATOM 1496 C CA . THR A 1 182 ? -36.190 -29.070 11.034 1.00 34.50 182 THR A CA 1
ATOM 1497 C C . THR A 1 182 ? -37.105 -27.981 11.600 1.00 34.50 182 THR A C 1
ATOM 1499 O O . THR A 1 182 ? -36.622 -26.999 12.164 1.00 34.50 182 THR A O 1
ATOM 1502 N N . TYR A 1 183 ? -38.411 -28.194 11.421 1.00 39.78 183 TYR A N 1
ATOM 1503 C CA . TYR A 1 183 ? -39.466 -27.680 12.296 1.00 39.78 183 TYR A CA 1
ATOM 1504 C C . TYR A 1 183 ? -39.265 -28.175 13.730 1.00 39.78 183 TYR A C 1
ATOM 1506 O O . TYR A 1 183 ? -38.713 -29.293 13.872 1.00 39.78 183 TYR A O 1
#

Sequence (183 aa):
MYLESMHRIIKYEYLEGKKVKQLDKNIHNLMRYTRDKQVERLIKITKGKRTDRLTAINSSHKVATNSKFDIESVEGSDEFKKWTIKNTTNTKTYTVTEKTINVCCMLSCQLCKICYHSYSCTCLDYFIKSNICQHIHYLCITQVTNEVPSTSTNSDIREELEYSFSIYVHIKNRGILQNYRTY

Organism: NCBI:txid50390